Protein AF-A0A521TVJ5-F1 (afdb_monomer)

Mean predicted aligned error: 9.79 Å

Secondary structure (DSSP, 8-state):
------------------------TTHHHHHHHHHHHHHHHT--------HHHHHHHHHHHHHHHHHHHHHHHHHTS-GGGGGTHHHHHHHHHHHHHHHHHHHHT--TTTTT---TTSS-SSTT----HHHHHHHHHHHHHHHHHHHHHHHHHHHHHHHHHGGGT---SSS---S-SS-HHHHHHIIIIIIIIHHHIIIIIIIHHHHHHHTT-TTTTT-SS--HHHHHHHHHHHHHHHHHHHHHHS-SGGGGGGHHHHHHHHHHHHHHSSSHHHHHHHHHHHHHHHHHHT-

pLDDT: mean 83.61, std 17.08, range [42.03, 98.75]

Solvent-accessible surface area (backbone atoms only — not comparable to full-atom values): 15921 Å² total; per-residue (Å²): 136,80,90,85,89,83,84,85,78,90,84,82,87,80,91,78,78,86,76,81,74,81,73,69,93,69,65,72,58,59,61,55,52,51,54,53,53,51,57,60,70,63,60,64,74,75,80,72,74,44,72,68,54,24,51,49,24,42,52,54,43,52,53,52,52,50,52,50,47,53,50,39,38,60,54,55,64,51,79,84,38,64,87,53,40,64,53,54,47,20,50,51,31,40,52,52,25,53,55,52,44,61,70,72,77,59,55,42,59,58,33,17,63,58,52,60,35,70,58,77,91,51,96,86,67,85,69,52,68,69,57,26,46,59,63,18,45,69,56,51,54,52,25,41,51,52,19,51,56,51,43,70,62,46,48,64,58,46,63,70,53,41,68,80,72,49,74,64,81,43,71,67,39,78,74,52,86,84,52,52,66,63,51,52,49,42,38,36,57,38,43,21,38,14,50,33,42,23,46,56,12,40,47,36,41,33,50,26,24,41,70,62,37,71,59,45,51,73,37,54,74,55,59,66,69,61,46,51,53,45,31,54,52,42,15,48,55,54,13,49,48,39,25,56,46,46,80,46,75,67,40,39,56,54,26,59,62,36,36,52,35,40,49,45,25,36,61,69,36,29,37,61,30,25,19,46,34,44,27,51,50,55,57,48,49,32,22,61,30,26,80

Foldseek 3Di:
DDDDDDDDDDDDDDDDDDPPPPDDPPPVVVVVVVVVVVVVVPPPPDPQQDPVQLVVLVVLLCVLLVVLLVVLLVLLPDPVSVVCSLLVSLVSLQVSLVVSCVVPPVPCLLLQNPLQQQPPPDPPDPPDNVVSVVRSVVVLVVLLVVLVVVCVVVVVVCLVCVVVLDDAPDAFDQPCPDPVPVLLCCLLPSHLVSLCSRLLRRNLQSNCSNVSNNCQLVALDDPPVSLCVSLQVSLQSSLVSQCSNPPDPSSSVSSVLSSVQNNSSSNVSHNSSSSSNSSVVVSVVCSSNVD

Structure (mmCIF, N/CA/C/O backbone):
data_AF-A0A521TVJ5-F1
#
_entry.id   AF-A0A521TVJ5-F1
#
loop_
_atom_site.group_PDB
_atom_site.id
_atom_site.type_symbol
_atom_site.label_atom_id
_atom_site.label_alt_id
_atom_site.label_comp_id
_atom_site.label_asym_id
_atom_site.label_entity_id
_atom_site.label_seq_id
_atom_site.pdbx_PDB_ins_code
_atom_site.Cartn_x
_atom_site.Cartn_y
_atom_site.Cartn_z
_atom_site.occupancy
_atom_site.B_iso_or_equiv
_atom_site.auth_seq_id
_atom_site.auth_comp_id
_atom_site.auth_asym_id
_atom_site.auth_atom_id
_atom_site.pdbx_PDB_model_num
ATOM 1 N N . MET A 1 1 ? 55.053 47.730 35.455 1.00 42.03 1 MET A N 1
ATOM 2 C CA . MET A 1 1 ? 54.523 48.738 36.393 1.00 42.03 1 MET A CA 1
ATOM 3 C C . MET A 1 1 ? 53.059 48.373 36.609 1.00 42.03 1 MET A C 1
ATOM 5 O O . MET A 1 1 ? 52.304 48.515 35.658 1.00 42.03 1 MET A O 1
ATOM 9 N N . GLY A 1 2 ? 52.741 47.793 37.778 1.00 46.69 2 GLY A N 1
ATOM 10 C CA . GLY A 1 2 ? 51.429 47.240 38.183 1.00 46.69 2 GLY A CA 1
ATOM 11 C C . GLY A 1 2 ? 51.188 45.828 37.635 1.00 46.69 2 GLY A C 1
ATOM 12 O O . GLY A 1 2 ? 50.881 45.711 36.456 1.00 46.69 2 GLY A O 1
ATOM 13 N N . ASP A 1 3 ? 51.514 44.719 38.308 1.00 49.25 3 ASP A N 1
ATOM 14 C CA . ASP A 1 3 ? 51.008 44.200 39.600 1.00 49.25 3 ASP A CA 1
ATOM 15 C C . ASP A 1 3 ? 49.475 44.161 39.671 1.00 49.25 3 ASP A C 1
ATOM 17 O O . ASP A 1 3 ? 48.839 45.203 39.758 1.00 49.25 3 ASP A O 1
ATOM 21 N N . ASP A 1 4 ? 48.889 42.958 39.602 1.00 54.69 4 ASP A N 1
ATOM 22 C CA . ASP A 1 4 ? 48.216 42.403 40.784 1.00 54.69 4 ASP A CA 1
ATOM 23 C C . ASP A 1 4 ? 47.830 40.922 40.609 1.00 54.69 4 ASP A C 1
ATOM 25 O O . ASP A 1 4 ? 46.985 40.524 39.804 1.00 54.69 4 ASP A O 1
ATOM 29 N N . LEU A 1 5 ? 48.509 40.111 41.419 1.00 58.34 5 LEU A N 1
ATOM 30 C CA . LEU A 1 5 ? 48.119 38.791 41.899 1.00 58.34 5 LEU A CA 1
ATOM 31 C C . LEU A 1 5 ? 46.981 38.946 42.916 1.00 58.34 5 LEU A C 1
ATOM 33 O O . LEU A 1 5 ? 47.071 39.812 43.778 1.00 58.34 5 LEU A O 1
ATOM 37 N N . GLN A 1 6 ? 45.989 38.054 42.884 1.00 54.97 6 GLN A N 1
ATOM 38 C CA . GLN A 1 6 ? 45.217 37.611 44.060 1.00 54.97 6 GLN A CA 1
ATOM 39 C C . GLN A 1 6 ? 44.322 36.440 43.621 1.00 54.97 6 GLN A C 1
ATOM 41 O O . GLN A 1 6 ? 43.493 36.563 42.726 1.00 54.97 6 GLN A O 1
ATOM 46 N N . ASP A 1 7 ? 44.669 35.210 43.975 1.00 54.62 7 ASP A N 1
ATOM 47 C CA . ASP A 1 7 ? 44.450 34.533 45.262 1.00 54.62 7 ASP A CA 1
ATOM 48 C C . ASP A 1 7 ? 43.172 33.689 45.251 1.00 54.62 7 ASP A C 1
ATOM 50 O O . ASP A 1 7 ? 42.037 34.161 45.219 1.00 54.62 7 ASP A O 1
ATOM 54 N N . ALA A 1 8 ? 43.403 32.381 45.292 1.00 49.81 8 ALA A N 1
ATOM 55 C CA . ALA A 1 8 ? 42.401 31.382 45.600 1.00 49.81 8 ALA A CA 1
ATOM 56 C C . ALA A 1 8 ? 42.189 31.303 47.118 1.00 49.81 8 ALA A C 1
ATOM 58 O O . ALA A 1 8 ? 43.137 31.464 47.886 1.00 49.81 8 ALA A O 1
ATOM 59 N N . PRO A 1 9 ? 41.011 30.827 47.545 1.00 64.69 9 PRO A N 1
ATOM 60 C CA . PRO A 1 9 ? 40.985 29.907 48.669 1.00 64.69 9 PRO A CA 1
ATOM 61 C C . PRO A 1 9 ? 40.289 28.594 48.309 1.00 64.69 9 PRO A C 1
ATOM 63 O O . PRO A 1 9 ? 39.138 28.533 47.875 1.00 64.69 9 PRO A O 1
ATOM 66 N N . ARG A 1 10 ? 41.008 27.503 48.583 1.00 60.38 10 ARG A N 1
ATOM 67 C CA . ARG A 1 10 ? 40.430 26.194 48.902 1.00 60.38 10 ARG A CA 1
ATOM 68 C C . ARG A 1 10 ? 39.599 26.341 50.182 1.00 60.38 10 ARG A C 1
ATOM 70 O O . ARG A 1 10 ? 40.068 27.012 51.092 1.00 60.38 10 ARG A O 1
ATOM 77 N N . HIS A 1 11 ? 38.455 25.659 50.294 1.00 48.91 11 HIS A N 1
ATOM 78 C CA . HIS A 1 11 ? 38.191 24.663 51.351 1.00 48.91 11 HIS A CA 1
ATOM 79 C C . HIS A 1 11 ? 36.712 24.232 51.485 1.00 48.91 11 HIS A C 1
ATOM 81 O O . HIS A 1 11 ? 35.779 25.015 51.373 1.00 48.91 11 HIS A O 1
ATOM 87 N N . HIS A 1 12 ? 36.572 22.952 51.854 1.00 42.69 12 HIS A N 1
ATOM 88 C CA . HIS A 1 12 ? 35.516 22.334 52.668 1.00 42.69 12 HIS A CA 1
ATOM 89 C C . HIS A 1 12 ? 34.097 22.116 52.103 1.00 42.69 12 HIS A C 1
ATOM 91 O O . HIS A 1 12 ? 33.159 22.868 52.318 1.00 42.69 12 HIS A O 1
ATOM 97 N N . GLY A 1 13 ? 33.908 20.905 51.571 1.00 47.09 13 GLY A N 1
ATOM 98 C CA . GLY A 1 13 ? 33.225 19.840 52.314 1.00 47.09 13 GLY A CA 1
ATOM 99 C C . GLY A 1 13 ? 31.791 20.096 52.785 1.00 47.09 13 GLY A C 1
ATOM 100 O O . GLY A 1 13 ? 31.564 20.676 53.840 1.00 47.09 13 GLY A O 1
ATOM 101 N N . ARG A 1 14 ? 30.827 19.432 52.135 1.00 47.72 14 ARG A N 1
ATOM 102 C CA . ARG A 1 14 ? 29.620 18.963 52.828 1.00 47.72 14 ARG A CA 1
ATOM 103 C C . ARG A 1 14 ? 29.091 17.667 52.222 1.00 47.72 14 ARG A C 1
ATOM 105 O O . ARG A 1 14 ? 28.429 17.641 51.192 1.00 47.72 14 ARG A O 1
ATOM 112 N N . ARG A 1 15 ? 29.385 16.575 52.932 1.00 51.88 15 ARG A N 1
ATOM 113 C CA . ARG A 1 15 ? 28.702 15.282 52.840 1.00 51.88 15 ARG A CA 1
ATOM 114 C C . ARG A 1 15 ? 27.218 15.492 53.175 1.00 51.88 15 ARG A C 1
ATOM 116 O O . ARG A 1 15 ? 26.850 15.622 54.340 1.00 51.88 15 ARG A O 1
ATOM 123 N N . GLY A 1 16 ? 26.373 15.549 52.150 1.00 45.25 16 GLY A N 1
ATOM 124 C CA . GLY A 1 16 ? 24.917 15.627 52.263 1.00 45.25 16 GLY A CA 1
ATOM 125 C C . GLY A 1 16 ? 24.285 14.238 52.256 1.00 45.25 16 GLY A C 1
ATOM 126 O O . GLY A 1 16 ? 24.072 13.651 51.205 1.00 45.25 16 GLY A O 1
ATOM 127 N N . ARG A 1 17 ? 24.023 13.730 53.46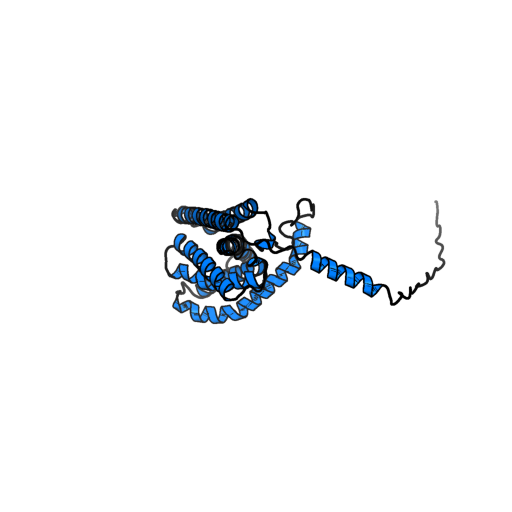1 1.00 47.03 17 ARG A N 1
ATOM 128 C CA . ARG A 1 17 ? 23.255 12.531 53.837 1.00 47.03 17 ARG A CA 1
ATOM 129 C C . ARG A 1 17 ? 22.294 11.973 52.772 1.00 47.03 17 ARG A C 1
ATOM 131 O O . ARG A 1 17 ? 21.245 12.554 52.496 1.00 47.03 17 ARG A O 1
ATOM 138 N N . ALA A 1 18 ? 22.576 10.742 52.349 1.00 46.91 18 ALA A N 1
ATOM 139 C CA . ALA A 1 18 ? 21.592 9.814 51.814 1.00 46.91 18 ALA A CA 1
ATOM 140 C C . ALA A 1 18 ? 20.487 9.572 52.859 1.00 46.91 18 ALA A C 1
ATOM 142 O O . ALA A 1 18 ? 20.672 8.852 53.841 1.00 46.91 18 ALA A O 1
ATOM 143 N N . ARG A 1 19 ? 19.319 10.192 52.667 1.00 50.53 19 ARG A N 1
ATOM 144 C CA . ARG A 1 19 ? 18.091 9.785 53.355 1.00 50.53 19 ARG A CA 1
ATOM 145 C C . ARG A 1 19 ? 17.484 8.622 52.578 1.00 50.53 19 ARG A C 1
ATOM 147 O O . ARG A 1 19 ? 16.672 8.822 51.680 1.00 50.53 19 ARG A O 1
ATOM 154 N N . HIS A 1 20 ? 17.863 7.406 52.962 1.00 45.34 20 HIS A N 1
ATOM 155 C CA . HIS A 1 20 ? 17.059 6.215 52.713 1.00 45.34 20 HIS A CA 1
ATOM 156 C C . HIS A 1 20 ? 15.691 6.408 53.386 1.00 45.34 20 HIS A C 1
ATOM 158 O O . HIS A 1 20 ? 15.507 6.130 54.568 1.00 45.34 20 HIS A O 1
ATOM 164 N N . ARG A 1 21 ? 14.712 6.927 52.636 1.00 50.84 21 ARG A N 1
ATOM 165 C CA . ARG A 1 21 ? 13.298 6.791 52.991 1.00 50.84 21 ARG A CA 1
ATOM 166 C C . ARG A 1 21 ? 12.931 5.326 52.776 1.00 50.84 21 ARG A C 1
ATOM 168 O O . ARG A 1 21 ? 12.689 4.903 51.648 1.00 50.84 21 ARG A O 1
ATOM 175 N N . ALA A 1 22 ? 12.914 4.561 53.864 1.00 54.16 22 ALA A N 1
ATOM 176 C CA . ALA A 1 22 ? 12.229 3.281 53.929 1.00 54.16 22 ALA A CA 1
ATOM 177 C C . ALA A 1 22 ? 10.750 3.522 53.580 1.00 54.16 22 ALA A C 1
ATOM 179 O O . ALA A 1 22 ? 9.983 4.072 54.371 1.00 54.16 22 ALA A O 1
ATOM 180 N N . GLY A 1 23 ? 10.380 3.212 52.337 1.00 50.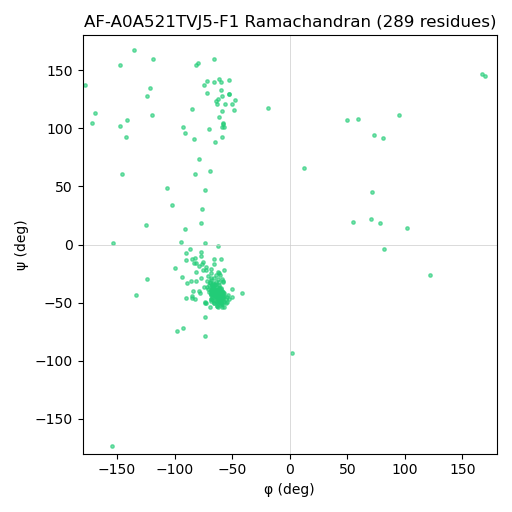78 23 GLY A N 1
ATOM 181 C CA . GLY A 1 23 ? 9.005 3.290 51.868 1.00 50.78 23 GLY A CA 1
ATOM 182 C C . GLY A 1 23 ? 8.153 2.284 52.631 1.00 50.78 23 GLY A C 1
ATOM 183 O O . GLY A 1 23 ? 8.463 1.094 52.645 1.00 50.78 23 GLY A O 1
ATOM 184 N N . ARG A 1 24 ? 7.088 2.772 53.271 1.00 55.66 24 ARG A N 1
ATOM 185 C CA . ARG A 1 24 ? 6.100 1.953 53.975 1.00 55.66 24 ARG A CA 1
ATOM 186 C C . ARG A 1 24 ? 5.559 0.853 53.037 1.00 55.66 24 ARG A C 1
ATOM 188 O O . ARG A 1 24 ? 5.102 1.189 51.942 1.00 55.66 24 ARG A O 1
ATOM 195 N N . PRO A 1 25 ? 5.537 -0.429 53.448 1.00 56.59 25 PRO A N 1
ATOM 196 C CA . PRO A 1 25 ? 5.062 -1.548 52.621 1.00 56.59 25 PRO A CA 1
ATOM 197 C C . PRO A 1 25 ? 3.577 -1.509 52.194 1.00 56.59 25 PRO A C 1
ATOM 199 O O . PRO A 1 25 ? 3.139 -2.403 51.478 1.00 56.59 25 PRO A O 1
ATOM 202 N N . GLY A 1 26 ? 2.788 -0.500 52.592 1.00 55.41 26 GLY A N 1
ATOM 203 C CA . GLY A 1 26 ? 1.330 -0.467 52.390 1.00 55.41 26 GLY A CA 1
ATOM 204 C C . GLY A 1 26 ? 0.802 0.355 51.204 1.00 55.41 26 GLY A C 1
ATOM 205 O O . GLY A 1 26 ? -0.310 0.112 50.747 1.00 55.41 26 GLY A O 1
ATOM 206 N N . GLU A 1 27 ? 1.563 1.306 50.649 1.00 53.44 27 GLU A N 1
ATOM 207 C CA . GLU A 1 27 ? 1.003 2.278 49.680 1.00 53.44 27 GLU A CA 1
ATOM 208 C C . GLU A 1 27 ? 1.073 1.830 48.207 1.00 53.44 27 GLU A C 1
ATOM 210 O O . GLU A 1 27 ? 0.380 2.372 47.345 1.00 53.44 27 GLU A O 1
ATOM 215 N N . ARG A 1 28 ? 1.845 0.780 47.887 1.00 55.28 28 ARG A N 1
ATOM 216 C CA . ARG A 1 28 ? 1.968 0.272 46.503 1.00 55.28 28 ARG A CA 1
ATOM 217 C C . ARG A 1 28 ? 0.749 -0.539 46.028 1.00 55.28 28 ARG A C 1
ATOM 219 O O . ARG A 1 28 ? 0.586 -0.728 44.821 1.00 55.28 28 ARG A O 1
ATOM 226 N N . GLY A 1 29 ? -0.112 -0.994 46.943 1.00 54.56 29 GLY A N 1
ATOM 227 C CA . GLY A 1 29 ? -1.320 -1.767 46.618 1.00 54.56 29 GLY A CA 1
ATOM 228 C C . GLY A 1 29 ? -2.478 -0.906 46.099 1.00 54.56 29 GLY A C 1
ATOM 229 O O . GLY A 1 29 ? -3.115 -1.250 45.100 1.00 54.56 29 GLY A O 1
ATOM 230 N N . ALA A 1 30 ? -2.705 0.259 46.713 1.00 55.62 30 ALA A N 1
ATOM 231 C CA . ALA A 1 30 ? -3.836 1.128 46.384 1.00 55.62 30 ALA A CA 1
ATOM 232 C C . ALA A 1 30 ? -3.713 1.749 44.979 1.00 55.62 30 ALA A C 1
ATOM 234 O O . ALA A 1 30 ? -4.669 1.704 44.200 1.00 55.62 30 ALA A O 1
ATOM 235 N N . ALA A 1 31 ? -2.516 2.212 44.593 1.00 55.75 31 ALA A N 1
ATOM 236 C CA . ALA A 1 31 ? -2.273 2.807 43.274 1.00 55.75 31 ALA A CA 1
ATOM 237 C C . ALA A 1 31 ? -2.455 1.807 42.112 1.00 55.75 31 ALA A C 1
ATOM 239 O O . ALA A 1 31 ? -2.981 2.161 41.054 1.00 55.75 31 ALA A O 1
ATOM 240 N N . ARG A 1 32 ? -2.094 0.528 42.309 1.00 56.06 32 ARG A N 1
ATOM 241 C CA . ARG A 1 32 ? -2.293 -0.529 41.297 1.00 56.06 32 ARG A CA 1
ATOM 242 C C . ARG A 1 32 ? -3.765 -0.927 41.141 1.00 56.06 32 ARG A C 1
ATOM 244 O O . ARG A 1 32 ? -4.188 -1.255 40.031 1.00 56.06 32 ARG A O 1
ATOM 251 N N . SER A 1 33 ? -4.555 -0.852 42.215 1.00 56.38 33 SER A N 1
ATOM 252 C CA . SER A 1 33 ? -5.995 -1.149 42.175 1.00 56.38 33 SER A CA 1
ATOM 253 C C . SER A 1 33 ? -6.802 -0.075 41.424 1.00 56.38 33 SER A C 1
ATOM 255 O O . SER A 1 33 ? -7.679 -0.408 40.623 1.00 56.38 33 SER A O 1
ATOM 257 N N . GLY A 1 34 ? -6.435 1.206 41.581 1.00 55.22 34 GLY A N 1
ATOM 258 C CA . GLY A 1 34 ? -7.058 2.328 40.870 1.00 55.22 34 GLY A CA 1
ATOM 259 C C . GLY A 1 34 ? -6.772 2.327 39.364 1.00 55.22 34 GLY A C 1
ATOM 260 O O . GLY A 1 34 ? -7.672 2.579 38.564 1.00 55.22 34 GLY A O 1
ATOM 261 N N . LEU A 1 35 ? -5.552 1.953 38.959 1.00 57.34 35 LEU A N 1
ATOM 262 C CA . LEU A 1 35 ? -5.164 1.802 37.547 1.00 57.34 35 LEU A CA 1
ATOM 263 C C . LEU A 1 35 ? -5.913 0.658 36.843 1.00 57.34 35 LEU A C 1
ATOM 265 O O . LEU A 1 35 ? -6.296 0.802 35.681 1.00 57.34 35 LEU A O 1
ATOM 269 N N . ARG A 1 36 ? -6.183 -0.454 37.543 1.00 56.78 36 ARG A N 1
ATOM 270 C CA . ARG A 1 36 ? -7.021 -1.546 37.014 1.00 56.78 36 ARG A CA 1
ATOM 271 C C . ARG A 1 36 ? -8.489 -1.135 36.871 1.00 56.78 36 ARG A C 1
ATOM 273 O O . ARG A 1 36 ? -9.080 -1.421 35.834 1.00 56.78 36 ARG A O 1
ATOM 280 N N . ARG A 1 37 ? -9.061 -0.417 37.848 1.00 55.16 37 ARG A N 1
ATOM 281 C CA . ARG A 1 37 ? -10.443 0.094 37.752 1.00 55.16 37 ARG A CA 1
ATOM 282 C C . ARG A 1 37 ? -10.607 1.167 36.669 1.00 55.16 37 ARG A C 1
ATOM 284 O O . ARG A 1 37 ? -11.597 1.131 35.949 1.00 55.16 37 ARG A O 1
ATOM 291 N N . ARG A 1 38 ? -9.622 2.053 36.465 1.00 52.53 38 ARG A N 1
ATOM 292 C CA . ARG A 1 38 ? -9.634 3.019 35.346 1.00 52.53 38 ARG A CA 1
ATOM 293 C C . ARG A 1 38 ? -9.491 2.357 33.972 1.00 52.53 38 ARG A C 1
ATOM 295 O O . ARG A 1 38 ? -10.155 2.789 33.040 1.00 52.53 38 ARG A O 1
ATOM 302 N N . ARG A 1 39 ? -8.694 1.286 33.839 1.00 52.34 39 ARG A N 1
ATOM 303 C CA . ARG A 1 39 ? -8.635 0.491 32.594 1.00 52.34 39 ARG A CA 1
ATOM 304 C C . ARG A 1 39 ? -9.942 -0.246 32.294 1.00 52.34 39 ARG A C 1
ATOM 306 O O . ARG A 1 39 ? -10.287 -0.368 31.128 1.00 52.34 39 ARG A O 1
ATOM 313 N N . ALA A 1 40 ? -10.665 -0.701 33.317 1.00 50.62 40 ALA A N 1
ATOM 314 C CA . ALA A 1 40 ? -11.980 -1.315 33.138 1.00 50.62 40 ALA A CA 1
ATOM 315 C C . ALA A 1 40 ? -13.061 -0.281 32.763 1.00 50.62 40 ALA A C 1
ATOM 317 O O . ALA A 1 40 ? -13.904 -0.566 31.924 1.00 50.62 40 ALA A O 1
ATOM 318 N N . ALA A 1 41 ? -13.003 0.935 33.319 1.00 44.72 41 ALA A N 1
ATOM 319 C CA . ALA A 1 41 ? -13.947 2.013 33.003 1.00 44.72 41 ALA A CA 1
ATOM 320 C C . ALA A 1 41 ? -13.698 2.684 31.633 1.00 44.72 41 ALA A C 1
ATOM 322 O O . ALA A 1 41 ? -14.614 3.263 31.063 1.00 44.72 41 ALA A O 1
ATOM 323 N N . LEU A 1 42 ? -12.482 2.577 31.084 1.00 49.44 42 LEU A N 1
ATOM 324 C CA . LEU A 1 42 ? -12.141 2.981 29.710 1.00 49.44 42 LEU A CA 1
ATOM 325 C C . LEU A 1 42 ? -12.300 1.843 28.690 1.00 49.44 42 LEU A C 1
ATOM 327 O O . LEU A 1 42 ? -11.880 1.985 27.543 1.00 49.44 42 LEU A O 1
ATOM 331 N N . SER A 1 43 ? -12.957 0.742 29.069 1.00 46.66 43 SER A N 1
ATOM 332 C CA . SER A 1 43 ? -13.609 -0.155 28.112 1.00 46.66 43 SER A CA 1
ATOM 333 C C . SER A 1 43 ? -14.818 0.569 27.506 1.00 46.66 43 SER A C 1
ATOM 335 O O . SER A 1 43 ? -15.964 0.178 27.717 1.00 46.66 43 SER A O 1
ATOM 337 N N . VAL A 1 44 ? -14.542 1.668 26.798 1.00 56.66 44 VAL A N 1
ATOM 338 C CA . VAL A 1 44 ? -15.474 2.377 25.927 1.00 56.66 44 VAL A CA 1
ATOM 339 C C . VAL A 1 44 ? -16.115 1.304 25.065 1.00 56.66 44 VAL A C 1
ATOM 341 O O . VAL A 1 44 ? -15.411 0.581 24.355 1.00 56.66 44 VAL A O 1
ATOM 344 N N . ALA A 1 45 ? -17.426 1.126 25.227 1.00 54.56 45 ALA A N 1
ATOM 345 C CA . ALA A 1 45 ? -18.191 0.161 24.460 1.00 54.56 45 ALA A CA 1
ATOM 346 C C . ALA A 1 45 ? -17.819 0.330 22.986 1.00 54.56 45 ALA A C 1
ATOM 348 O O . ALA A 1 45 ? -17.865 1.447 22.465 1.00 54.56 45 ALA A O 1
ATOM 349 N N . ARG A 1 46 ? -17.374 -0.761 22.352 1.00 57.81 46 ARG A N 1
ATOM 350 C CA . ARG A 1 46 ? -17.022 -0.758 20.931 1.00 57.81 46 ARG A CA 1
ATOM 351 C C . ARG A 1 46 ? -18.193 -0.133 20.174 1.00 57.81 46 ARG A C 1
ATOM 353 O O . ARG A 1 46 ? -19.303 -0.654 20.317 1.00 57.81 46 ARG A O 1
ATOM 360 N N . PRO A 1 47 ? -17.997 0.971 19.435 1.00 60.41 47 PRO A N 1
ATOM 361 C CA . PRO A 1 47 ? -19.077 1.536 18.652 1.00 60.41 47 PRO A CA 1
ATOM 362 C C . PRO A 1 47 ? -19.495 0.473 17.639 1.00 60.41 47 PRO A C 1
ATOM 364 O O . PRO A 1 47 ? -18.734 0.104 16.745 1.00 60.41 47 PRO A O 1
ATOM 367 N N . VAL A 1 48 ? -20.687 -0.084 17.840 1.00 71.69 48 VAL A N 1
ATOM 368 C CA . VAL A 1 48 ? -21.283 -1.037 16.909 1.00 71.69 48 VAL A CA 1
ATOM 369 C C . VAL A 1 48 ? -21.404 -0.320 15.568 1.00 71.69 48 VAL A C 1
ATOM 371 O O . VAL A 1 48 ? -21.924 0.794 15.507 1.00 71.69 48 VAL A O 1
ATOM 374 N N . SER A 1 49 ? -20.889 -0.937 14.504 1.00 81.31 49 SER A N 1
ATOM 375 C CA . SER A 1 49 ? -21.026 -0.392 13.152 1.00 81.31 49 SER A CA 1
ATOM 376 C C . SER A 1 49 ? -22.513 -0.262 12.829 1.00 81.31 49 SER A C 1
ATOM 378 O O . SER A 1 49 ? -23.229 -1.261 12.783 1.00 81.31 49 SER A O 1
ATOM 380 N N . THR A 1 50 ? -22.996 0.965 12.643 1.00 89.06 50 THR A N 1
ATOM 381 C CA . THR A 1 50 ? -24.383 1.204 12.238 1.00 89.06 50 THR A CA 1
ATOM 382 C C . THR A 1 50 ? -24.516 1.020 10.724 1.00 89.06 50 THR A C 1
ATOM 384 O O . THR A 1 50 ? -23.536 1.238 9.997 1.00 89.06 50 THR A O 1
ATOM 387 N N . PRO A 1 51 ? -25.708 0.675 10.205 1.00 90.75 51 PRO A N 1
ATOM 388 C CA . PRO A 1 51 ? -25.948 0.607 8.762 1.00 90.75 51 PRO A CA 1
ATOM 389 C C . PRO A 1 51 ? -25.486 1.872 8.019 1.00 90.75 51 PRO A C 1
ATOM 391 O O . PRO A 1 51 ? -24.859 1.782 6.964 1.00 90.75 51 PRO A O 1
ATOM 394 N N . ASP A 1 52 ? -25.682 3.046 8.625 1.00 93.19 52 ASP A N 1
ATOM 395 C CA . ASP A 1 52 ? -25.248 4.329 8.065 1.00 93.19 52 ASP A CA 1
ATOM 396 C C . ASP A 1 52 ? -23.723 4.443 7.951 1.00 93.19 52 ASP A C 1
ATOM 398 O O . ASP A 1 52 ? -23.206 4.931 6.940 1.00 93.19 52 ASP A O 1
ATOM 402 N N . THR A 1 53 ? -22.976 3.966 8.957 1.00 91.50 53 THR A N 1
ATOM 403 C CA . THR A 1 53 ? -21.504 3.950 8.891 1.00 91.50 53 THR A CA 1
ATOM 404 C C . THR A 1 53 ? -20.987 3.004 7.811 1.00 91.50 53 THR A C 1
ATOM 406 O O . THR A 1 53 ? -20.064 3.374 7.088 1.00 91.50 53 THR A O 1
ATOM 409 N N . ILE A 1 54 ? -21.625 1.843 7.626 1.00 94.50 54 ILE A N 1
ATOM 410 C CA . ILE A 1 54 ? -21.264 0.853 6.597 1.00 94.50 54 ILE A CA 1
ATOM 411 C C . ILE A 1 54 ? -21.563 1.390 5.190 1.00 94.50 54 ILE A C 1
ATOM 413 O O . ILE A 1 54 ? -20.772 1.210 4.260 1.00 94.50 54 ILE A O 1
ATOM 417 N N . GLN A 1 55 ? -22.681 2.094 5.013 1.00 95.88 55 GLN A N 1
ATOM 418 C CA . GLN A 1 55 ? -23.037 2.686 3.725 1.00 95.88 55 GLN A CA 1
ATOM 419 C C . GLN A 1 55 ? -22.107 3.854 3.364 1.00 95.88 55 GLN A C 1
ATOM 421 O O . GLN A 1 55 ? -21.656 3.963 2.218 1.00 95.88 55 GLN A O 1
ATOM 426 N N . ARG A 1 56 ? -21.760 4.703 4.342 1.00 94.81 56 ARG A N 1
ATOM 427 C CA . ARG A 1 56 ? -20.784 5.794 4.171 1.00 94.81 56 ARG A CA 1
ATOM 428 C C . ARG A 1 56 ? -19.393 5.244 3.846 1.00 94.81 56 ARG A C 1
ATOM 430 O O . ARG A 1 56 ? -18.821 5.613 2.821 1.00 94.81 56 ARG A O 1
ATOM 437 N N . ALA A 1 57 ? -18.916 4.322 4.687 1.00 94.81 57 ALA A N 1
ATOM 438 C CA . ALA A 1 57 ? -18.144 3.134 4.331 1.00 94.81 57 ALA A CA 1
ATOM 439 C C . ALA A 1 57 ? -17.801 2.941 2.853 1.00 94.81 57 ALA A C 1
ATOM 441 O O . ALA A 1 57 ? -16.837 3.462 2.273 1.00 94.81 57 ALA A O 1
ATOM 442 N N . ARG A 1 58 ? -18.721 2.180 2.270 1.00 96.81 58 ARG A N 1
ATOM 443 C CA . ARG A 1 58 ? -18.773 1.735 0.894 1.00 96.81 58 ARG A CA 1
ATOM 444 C C . ARG A 1 58 ? -18.760 2.889 -0.100 1.00 96.81 58 ARG A C 1
ATOM 446 O O . ARG A 1 58 ? -18.023 2.819 -1.076 1.00 96.81 58 ARG A O 1
ATOM 453 N N . ARG A 1 59 ? -19.534 3.956 0.131 1.00 97.06 59 ARG A N 1
ATOM 454 C CA . ARG A 1 59 ? -19.582 5.107 -0.785 1.00 97.06 59 ARG A CA 1
ATOM 455 C C . ARG A 1 59 ? -18.215 5.775 -0.919 1.00 97.06 59 ARG A C 1
ATOM 457 O O . ARG A 1 59 ? -17.781 6.015 -2.040 1.00 97.06 59 ARG A O 1
ATOM 464 N N . HIS A 1 60 ? -17.541 6.061 0.196 1.00 95.88 60 HIS A N 1
ATOM 465 C CA . HIS A 1 60 ? -16.222 6.702 0.167 1.00 95.88 60 HIS A CA 1
ATOM 466 C C . HIS A 1 60 ? -15.196 5.815 -0.544 1.00 95.88 60 HIS A C 1
ATOM 468 O O . HIS A 1 60 ? -14.491 6.300 -1.425 1.00 95.88 60 HIS A O 1
ATOM 474 N N . LEU A 1 61 ? -15.189 4.511 -0.236 1.00 97.00 61 LEU A N 1
ATOM 475 C CA . LEU A 1 61 ? -14.326 3.537 -0.902 1.00 97.00 61 LEU A CA 1
ATOM 476 C C . LEU A 1 61 ? -14.552 3.511 -2.420 1.00 97.00 61 LEU A C 1
ATOM 478 O O . LEU A 1 61 ? -13.600 3.670 -3.179 1.00 97.00 61 LEU A O 1
ATOM 482 N N . LEU A 1 62 ? -15.801 3.329 -2.862 1.00 98.00 62 LEU A N 1
ATOM 483 C CA . LEU A 1 62 ? -16.137 3.215 -4.284 1.00 98.00 62 LEU A CA 1
ATOM 484 C C . LEU A 1 62 ? -15.805 4.494 -5.054 1.00 98.00 62 LEU A C 1
ATOM 486 O O . LEU A 1 62 ? -15.251 4.416 -6.147 1.00 98.00 62 LEU A O 1
ATOM 490 N N . VAL A 1 63 ? -16.110 5.665 -4.485 1.00 97.50 63 VAL A N 1
ATOM 491 C CA . VAL A 1 63 ? -15.809 6.956 -5.118 1.00 97.50 63 VAL A CA 1
ATOM 492 C C . VAL A 1 63 ? -14.302 7.168 -5.220 1.00 97.50 63 VAL A C 1
ATOM 494 O O . VAL A 1 63 ? -13.811 7.467 -6.303 1.00 97.50 63 VAL A O 1
ATOM 497 N N . ALA A 1 64 ? -13.555 6.991 -4.126 1.00 97.31 64 ALA A N 1
ATOM 498 C CA . ALA A 1 64 ? -12.110 7.192 -4.131 1.00 97.31 64 ALA A CA 1
ATOM 499 C C . ALA A 1 64 ? -11.407 6.211 -5.079 1.00 97.31 64 ALA A C 1
ATOM 501 O O . ALA A 1 64 ? -10.624 6.635 -5.924 1.00 97.31 64 ALA A O 1
ATOM 502 N N . TYR A 1 65 ? -11.732 4.918 -4.993 1.00 98.44 65 TYR A N 1
ATOM 503 C CA . TYR A 1 65 ? -11.148 3.896 -5.859 1.00 98.44 65 TYR A CA 1
ATOM 504 C C . TYR A 1 65 ? -11.526 4.107 -7.330 1.00 98.44 65 TYR A C 1
ATOM 506 O O . TYR A 1 65 ? -10.656 4.049 -8.198 1.00 98.44 65 TYR A O 1
ATOM 514 N N . GLY A 1 66 ? -12.794 4.408 -7.624 1.00 98.38 66 GLY A N 1
ATOM 515 C CA . GLY A 1 66 ? -13.256 4.685 -8.985 1.00 98.38 66 GLY A CA 1
ATOM 516 C C . GLY A 1 66 ? -12.553 5.894 -9.603 1.00 98.38 66 GLY A C 1
ATOM 517 O O . GLY A 1 66 ? -12.010 5.789 -10.700 1.00 98.38 66 GLY A O 1
ATOM 518 N N . LEU A 1 67 ? -12.488 7.018 -8.879 1.00 97.94 67 LEU A N 1
ATOM 519 C CA . LEU A 1 67 ? -11.801 8.230 -9.341 1.00 97.94 67 LEU A CA 1
ATOM 520 C C . LEU A 1 67 ? -10.308 7.993 -9.574 1.00 97.94 67 LEU A C 1
ATOM 522 O O . LEU A 1 67 ? -9.779 8.405 -10.604 1.00 97.94 67 LEU A O 1
ATOM 526 N N . VAL A 1 68 ? -9.637 7.305 -8.647 1.00 97.88 68 VAL A N 1
ATOM 527 C CA . VAL A 1 68 ? -8.222 6.950 -8.793 1.00 97.88 68 VAL A CA 1
ATOM 528 C C . VAL A 1 68 ? -8.001 6.111 -10.048 1.00 97.88 68 VAL A C 1
ATOM 530 O O . VAL A 1 68 ? -7.115 6.434 -10.829 1.00 97.88 68 VAL A O 1
ATOM 533 N N . ASN A 1 69 ? -8.824 5.092 -10.304 1.00 97.94 69 ASN A N 1
ATOM 534 C CA . ASN A 1 69 ? -8.655 4.248 -11.489 1.00 97.94 69 ASN A CA 1
ATOM 535 C C . ASN A 1 69 ? -8.975 4.977 -12.800 1.00 97.94 69 ASN A C 1
ATOM 537 O O . ASN A 1 69 ? -8.308 4.721 -13.798 1.00 97.94 69 ASN A O 1
ATOM 541 N N . VAL A 1 70 ? -9.928 5.915 -12.809 1.00 97.44 70 VAL A N 1
ATOM 542 C CA . VAL A 1 70 ? -10.165 6.793 -13.969 1.00 97.44 70 VAL A CA 1
ATOM 543 C C . VAL A 1 70 ? -8.931 7.651 -14.258 1.00 97.44 70 VAL A C 1
ATOM 545 O O . VAL A 1 70 ? -8.511 7.751 -15.409 1.00 97.44 70 VAL A O 1
ATOM 548 N N . LEU A 1 71 ? -8.321 8.237 -13.224 1.00 96.44 71 LEU A N 1
ATOM 549 C CA . LEU A 1 71 ? -7.117 9.056 -13.369 1.00 96.44 71 LEU A CA 1
ATOM 550 C C . LEU A 1 71 ? -5.908 8.223 -13.797 1.00 96.44 71 LEU A C 1
ATOM 552 O O . LEU A 1 71 ? -5.221 8.609 -14.735 1.00 96.44 71 LEU A O 1
ATOM 556 N N . VAL A 1 72 ? -5.679 7.067 -13.170 1.00 95.25 72 VAL A N 1
ATOM 557 C CA . VAL A 1 72 ? -4.621 6.121 -13.558 1.00 95.25 72 VAL A CA 1
ATOM 558 C C . VAL A 1 72 ? -4.796 5.707 -15.016 1.00 95.25 72 VAL A C 1
ATOM 560 O O . VAL A 1 72 ? -3.862 5.837 -15.800 1.00 95.25 72 VAL A O 1
ATOM 563 N N . PHE A 1 73 ? -6.006 5.300 -15.416 1.00 94.88 73 PHE A N 1
ATOM 564 C CA . PHE A 1 73 ? -6.304 4.962 -16.805 1.00 94.88 73 PHE A CA 1
ATOM 565 C C . PHE A 1 73 ? -5.959 6.118 -17.743 1.00 94.88 73 PHE A C 1
ATOM 567 O O . PHE A 1 73 ? -5.273 5.896 -18.735 1.00 94.88 73 PHE A O 1
ATOM 574 N N . ALA A 1 74 ? -6.426 7.334 -17.441 1.00 94.06 74 ALA A N 1
ATOM 575 C CA . ALA A 1 74 ? -6.220 8.505 -18.285 1.00 94.06 74 ALA A CA 1
ATOM 576 C C . ALA A 1 74 ? -4.736 8.885 -18.399 1.00 94.06 74 ALA A C 1
ATOM 578 O O . ALA A 1 74 ? -4.269 9.177 -19.498 1.00 94.06 74 ALA A O 1
ATOM 579 N N . LEU A 1 75 ? -3.988 8.836 -17.293 1.00 93.06 75 LEU A N 1
ATOM 580 C CA . LEU A 1 75 ? -2.557 9.148 -17.254 1.00 93.06 75 LEU A CA 1
ATOM 581 C C . LEU A 1 75 ? -1.713 8.100 -17.992 1.00 93.06 75 LEU A C 1
ATOM 583 O O . LEU A 1 75 ? -0.704 8.456 -18.595 1.00 93.06 75 LEU A O 1
ATOM 587 N N . SER A 1 76 ? -2.144 6.837 -18.018 1.00 91.56 76 SER A N 1
ATOM 588 C CA . SER A 1 76 ? -1.419 5.753 -18.690 1.00 91.56 76 SER A CA 1
ATOM 589 C C . SER A 1 76 ? -1.550 5.728 -20.221 1.00 91.56 76 SER A C 1
ATOM 591 O O . SER A 1 76 ? -0.851 4.949 -20.869 1.00 91.56 76 SER A O 1
ATOM 593 N N . ARG A 1 77 ? -2.432 6.530 -20.845 1.00 90.38 77 ARG A N 1
ATOM 594 C CA . ARG A 1 77 ? -2.641 6.494 -22.315 1.00 90.38 77 ARG A CA 1
ATOM 595 C C . ARG A 1 77 ? -1.663 7.340 -23.136 1.00 90.38 77 ARG A C 1
ATOM 597 O O . ARG A 1 77 ? -1.182 6.834 -24.152 1.00 90.38 77 ARG A O 1
ATOM 604 N N . PRO A 1 78 ? -1.366 8.604 -22.790 1.00 83.94 78 PRO A N 1
ATOM 605 C CA . PRO A 1 78 ? -0.538 9.443 -23.643 1.00 83.94 78 PRO A CA 1
ATOM 606 C C . PRO A 1 78 ? 0.924 8.991 -23.617 1.00 83.94 78 PRO A C 1
ATOM 608 O O . PRO A 1 78 ? 1.537 8.870 -22.557 1.00 83.94 78 PRO A O 1
ATOM 611 N N . ALA A 1 79 ? 1.531 8.820 -24.795 1.00 73.75 79 ALA A N 1
ATOM 612 C CA . ALA A 1 79 ? 2.927 8.397 -24.906 1.00 73.75 79 ALA A CA 1
ATOM 613 C C . ALA A 1 79 ? 3.913 9.348 -24.199 1.00 73.75 79 ALA A C 1
ATOM 615 O O . ALA A 1 79 ? 4.928 8.884 -23.685 1.00 73.75 79 ALA A O 1
ATOM 616 N N . ALA A 1 80 ? 3.591 10.645 -24.150 1.00 58.41 80 ALA A N 1
ATOM 617 C CA . ALA A 1 80 ? 4.405 11.693 -23.535 1.00 58.41 80 ALA A CA 1
ATOM 618 C C . ALA A 1 80 ? 4.495 11.594 -22.001 1.00 58.41 80 ALA A C 1
ATOM 620 O O . ALA A 1 80 ? 5.471 12.057 -21.421 1.00 58.41 80 ALA A O 1
ATOM 621 N N . VAL A 1 81 ? 3.519 10.960 -21.342 1.00 67.12 81 VAL A N 1
ATOM 622 C CA . VAL A 1 81 ? 3.472 10.853 -19.872 1.00 67.12 81 VAL A CA 1
ATOM 623 C C . VAL A 1 81 ? 4.360 9.710 -19.358 1.00 67.12 81 VAL A C 1
ATOM 625 O O . VAL A 1 81 ? 4.682 9.649 -18.177 1.00 67.12 81 VAL A O 1
ATOM 628 N N . ARG A 1 82 ? 4.852 8.830 -20.243 1.00 74.38 82 ARG A N 1
ATOM 629 C CA . ARG A 1 82 ? 5.590 7.614 -19.860 1.00 74.38 82 ARG A CA 1
ATOM 630 C C . ARG A 1 82 ? 6.891 7.853 -19.085 1.00 74.38 82 ARG A C 1
ATOM 632 O O . ARG A 1 82 ? 7.283 6.958 -18.345 1.00 74.38 82 ARG A O 1
ATOM 639 N N . ARG A 1 83 ? 7.544 9.016 -19.220 1.00 75.44 83 ARG A N 1
ATOM 640 C CA . ARG A 1 83 ? 8.793 9.308 -18.485 1.00 75.44 83 ARG A CA 1
ATOM 641 C C . ARG A 1 83 ? 8.579 9.501 -16.980 1.00 75.44 83 ARG A C 1
ATOM 643 O O . ARG A 1 83 ? 9.406 9.022 -16.220 1.00 75.44 83 ARG A O 1
ATOM 650 N N . ASP A 1 84 ? 7.446 10.077 -16.569 1.00 81.44 84 ASP A N 1
ATOM 651 C CA . ASP A 1 84 ? 7.154 10.404 -15.159 1.00 81.44 84 ASP A CA 1
ATOM 652 C C . ASP A 1 84 ? 5.838 9.788 -14.647 1.00 81.44 84 ASP A C 1
ATOM 654 O O . ASP A 1 84 ? 5.302 10.187 -13.609 1.00 81.44 84 ASP A O 1
ATOM 658 N N . LEU A 1 85 ? 5.300 8.795 -15.365 1.00 87.62 85 LEU A N 1
ATOM 659 C CA . LEU A 1 85 ? 3.994 8.193 -15.081 1.00 87.62 85 LEU A CA 1
ATOM 660 C C . LEU A 1 85 ? 3.876 7.693 -13.633 1.00 87.62 85 LEU A C 1
ATOM 662 O O . LEU A 1 85 ? 2.881 7.977 -12.972 1.00 87.62 85 LEU A O 1
ATOM 666 N N . HIS A 1 86 ? 4.900 7.002 -13.125 1.00 88.06 86 HIS A N 1
ATOM 667 C CA . HIS A 1 86 ? 4.911 6.472 -11.757 1.00 88.06 86 HIS A CA 1
ATOM 668 C C . HIS A 1 86 ? 4.832 7.588 -10.708 1.00 88.06 86 HIS A C 1
ATOM 670 O O . HIS A 1 86 ? 4.085 7.468 -9.742 1.00 88.06 86 HIS A O 1
ATOM 676 N N . GLY A 1 87 ? 5.537 8.704 -10.924 1.00 89.81 87 GLY A N 1
ATOM 677 C CA . GLY A 1 87 ? 5.481 9.858 -10.027 1.00 89.81 87 GLY A CA 1
ATOM 678 C C . GLY A 1 87 ? 4.091 10.495 -10.003 1.00 89.81 87 GLY A C 1
ATOM 679 O O . GLY A 1 87 ? 3.552 10.769 -8.932 1.00 89.81 87 GLY A O 1
ATOM 680 N N . LEU A 1 88 ? 3.467 10.672 -11.172 1.00 91.88 88 LEU A N 1
ATOM 681 C CA . LEU A 1 88 ? 2.116 11.233 -11.275 1.00 91.88 88 LEU A CA 1
ATOM 682 C C . LEU A 1 88 ? 1.054 10.316 -10.656 1.00 91.88 88 LEU A C 1
ATOM 684 O O . LEU A 1 88 ? 0.189 10.793 -9.919 1.00 91.88 88 LEU A O 1
ATOM 688 N N . ILE A 1 89 ? 1.132 9.007 -10.911 1.00 92.94 89 ILE A N 1
ATOM 689 C CA . ILE A 1 89 ? 0.255 8.010 -10.284 1.00 92.94 89 ILE A CA 1
ATOM 690 C C . ILE A 1 89 ? 0.450 8.014 -8.760 1.00 92.94 89 ILE A C 1
ATOM 692 O O . ILE A 1 89 ? -0.536 8.049 -8.022 1.00 92.94 89 ILE A O 1
ATOM 696 N N . GLY A 1 90 ? 1.695 8.078 -8.283 1.00 93.62 90 GLY A N 1
ATOM 697 C CA . GLY A 1 90 ? 2.000 8.185 -6.858 1.00 93.62 90 GLY A CA 1
ATOM 698 C C . GLY A 1 90 ? 1.381 9.429 -6.212 1.00 93.62 90 GLY A C 1
ATOM 699 O O . GLY A 1 90 ? 0.784 9.342 -5.139 1.00 93.62 90 GLY A O 1
ATOM 700 N N . VAL A 1 91 ? 1.412 10.584 -6.889 1.00 94.38 91 VAL A N 1
ATOM 701 C CA . VAL A 1 91 ? 0.720 11.803 -6.426 1.00 94.38 91 VAL A CA 1
ATOM 702 C C . VAL A 1 91 ? -0.795 11.594 -6.348 1.00 94.38 91 VAL A C 1
ATOM 704 O O . VAL A 1 91 ? -1.415 12.009 -5.366 1.00 94.38 91 VAL A O 1
ATOM 707 N N . VAL A 1 92 ? -1.404 10.928 -7.336 1.00 96.44 92 VAL A N 1
ATOM 708 C CA . VAL A 1 92 ? -2.841 10.600 -7.315 1.00 96.44 92 VAL A CA 1
ATOM 709 C C . VAL A 1 92 ? -3.182 9.728 -6.104 1.00 96.44 92 VAL A C 1
ATOM 711 O O . VAL A 1 92 ? -4.122 10.056 -5.375 1.00 96.44 92 VAL A O 1
ATOM 714 N N . PHE A 1 93 ? -2.410 8.670 -5.843 1.00 96.88 93 PHE A N 1
ATOM 715 C CA . PHE A 1 93 ? -2.601 7.803 -4.676 1.00 96.88 93 PHE A CA 1
ATOM 716 C C . PHE A 1 93 ? -2.433 8.560 -3.358 1.00 96.88 93 PHE A C 1
ATOM 718 O O . PHE A 1 93 ? -3.302 8.473 -2.487 1.00 96.88 93 PHE A O 1
ATOM 725 N N . LEU A 1 94 ? -1.372 9.360 -3.232 1.00 95.00 94 LEU A N 1
ATOM 726 C CA . LEU A 1 94 ? -1.096 10.164 -2.045 1.00 95.00 94 LEU A CA 1
ATOM 727 C C . LEU A 1 94 ? -2.244 11.134 -1.742 1.00 95.00 94 LEU A C 1
ATOM 729 O O . LEU A 1 94 ? -2.776 11.150 -0.632 1.00 95.00 94 LEU A O 1
ATOM 733 N N . VAL A 1 95 ? -2.672 11.917 -2.735 1.00 95.69 95 VAL A N 1
ATOM 734 C CA . VAL A 1 95 ? -3.754 12.899 -2.572 1.00 95.69 95 VAL A CA 1
ATOM 735 C C . VAL A 1 95 ? -5.082 12.213 -2.258 1.00 95.69 95 VAL A C 1
ATOM 737 O O . VAL A 1 95 ? -5.825 12.695 -1.399 1.00 95.69 95 VAL A O 1
ATOM 740 N N . ALA A 1 96 ? -5.397 11.101 -2.930 1.00 96.75 96 ALA A N 1
ATOM 741 C CA . ALA A 1 96 ? -6.621 10.348 -2.678 1.00 96.75 96 ALA A CA 1
ATOM 742 C C . ALA A 1 96 ? -6.645 9.762 -1.260 1.00 96.75 96 ALA A C 1
ATOM 744 O O . ALA A 1 96 ? -7.662 9.882 -0.577 1.00 96.75 96 ALA A O 1
ATOM 745 N N . ALA A 1 97 ? -5.525 9.198 -0.797 1.00 94.88 97 ALA A N 1
ATOM 746 C CA . ALA A 1 97 ? -5.394 8.662 0.552 1.00 94.88 97 ALA A CA 1
ATOM 747 C C . ALA A 1 97 ? -5.559 9.764 1.606 1.00 94.88 97 ALA A C 1
ATOM 749 O O . ALA A 1 97 ? -6.422 9.654 2.473 1.00 94.88 97 ALA A O 1
ATOM 750 N N . LEU A 1 98 ? -4.799 10.860 1.497 1.00 92.94 98 LEU A N 1
ATOM 751 C CA . LEU A 1 98 ? -4.834 11.952 2.473 1.00 92.94 98 LEU A CA 1
ATOM 752 C C . LEU A 1 98 ? -6.210 12.625 2.537 1.00 92.94 98 LEU A C 1
ATOM 754 O O . LEU A 1 98 ? -6.743 12.823 3.625 1.00 92.94 98 LEU A O 1
ATOM 758 N N . ARG A 1 99 ? -6.836 12.911 1.385 1.00 93.88 99 ARG A N 1
ATOM 759 C CA . ARG A 1 99 ? -8.202 13.465 1.353 1.00 93.88 99 ARG A CA 1
ATOM 760 C C . ARG A 1 99 ? -9.262 12.478 1.821 1.00 93.88 99 ARG A C 1
ATOM 762 O O . ARG A 1 99 ? -10.328 12.900 2.262 1.00 93.88 99 ARG A O 1
ATOM 769 N N . GLY A 1 100 ? -9.027 11.183 1.641 1.00 93.25 100 GLY A N 1
ATOM 770 C CA . GLY A 1 100 ? -9.911 10.135 2.131 1.00 93.25 100 GLY A CA 1
ATOM 771 C C . GLY A 1 100 ? -9.896 10.072 3.655 1.00 93.25 100 GLY A C 1
ATOM 772 O O . GLY A 1 100 ? -10.955 10.098 4.273 1.00 93.25 100 GLY A O 1
ATOM 773 N N . VAL A 1 101 ? -8.699 10.064 4.243 1.00 91.25 101 VAL A N 1
ATOM 774 C CA . VAL A 1 101 ? -8.480 10.075 5.698 1.00 91.25 101 VAL A CA 1
ATOM 775 C C . VAL A 1 101 ? -9.065 11.339 6.327 1.00 91.25 101 VAL A C 1
ATOM 777 O O . VAL A 1 101 ? -9.797 11.246 7.312 1.00 91.25 101 VAL A O 1
ATOM 780 N N . SER A 1 102 ? -8.832 12.504 5.712 1.00 88.94 102 SER A N 1
ATOM 781 C CA . SER A 1 102 ? -9.284 13.782 6.271 1.00 88.94 102 SER A CA 1
ATOM 782 C C . SER A 1 102 ? -10.787 14.026 6.192 1.00 88.94 102 SER A C 1
ATOM 784 O O . SER A 1 102 ? -11.320 14.884 6.886 1.00 88.94 102 SER A O 1
ATOM 786 N N . ARG A 1 103 ? -11.500 13.308 5.318 1.00 88.62 103 ARG A N 1
ATOM 787 C CA . ARG A 1 103 ? -12.964 13.400 5.225 1.00 88.62 103 ARG A CA 1
ATOM 788 C C . ARG A 1 103 ? -13.699 12.531 6.236 1.00 88.62 103 ARG A C 1
ATOM 790 O O . ARG A 1 103 ? -14.903 12.720 6.398 1.00 88.62 103 ARG A O 1
ATOM 797 N N . ASP A 1 104 ? -13.014 11.578 6.854 1.00 81.81 104 ASP A N 1
ATOM 798 C CA . ASP A 1 104 ? -13.643 10.626 7.760 1.00 81.81 104 ASP A CA 1
ATOM 799 C C . ASP A 1 104 ? -13.589 11.118 9.209 1.00 81.81 104 ASP A C 1
ATOM 801 O O . ASP A 1 104 ? -14.619 11.502 9.762 1.00 81.81 104 ASP A O 1
ATOM 805 N N . ASP A 1 105 ? -12.410 11.095 9.822 1.00 78.69 105 ASP A N 1
ATOM 806 C CA . ASP A 1 105 ? -12.210 11.409 11.242 1.00 78.69 105 ASP A CA 1
ATOM 807 C C . ASP A 1 105 ? -10.801 11.945 11.560 1.00 78.69 105 ASP A C 1
ATOM 809 O O . ASP A 1 105 ? -10.505 12.204 12.726 1.00 78.69 105 ASP A O 1
ATOM 813 N N . ASP A 1 106 ? -9.932 12.101 10.549 1.00 79.31 106 ASP A N 1
ATOM 814 C CA . ASP A 1 106 ? -8.501 12.397 10.721 1.00 79.31 106 ASP A CA 1
ATOM 815 C C . ASP A 1 106 ? -7.761 11.381 11.633 1.00 79.31 106 ASP A C 1
ATOM 817 O O . ASP A 1 106 ? -6.654 11.647 12.119 1.00 79.31 106 ASP A O 1
ATOM 821 N N . ASP A 1 107 ? -8.312 10.173 11.841 1.00 85.00 107 ASP A N 1
ATOM 822 C CA . ASP A 1 107 ? -7.703 9.123 12.669 1.00 85.00 107 ASP A CA 1
ATOM 823 C C . ASP A 1 107 ? -6.580 8.402 11.906 1.00 85.00 107 ASP A C 1
ATOM 825 O O . ASP A 1 107 ? -6.687 7.255 11.464 1.00 85.00 107 ASP A O 1
ATOM 829 N N . THR A 1 108 ? -5.446 9.083 11.756 1.00 86.75 108 THR A N 1
ATOM 830 C CA . THR A 1 108 ? -4.247 8.535 11.099 1.00 86.75 108 THR A CA 1
ATOM 831 C C . THR A 1 108 ? -3.729 7.239 11.740 1.00 86.75 108 THR A C 1
ATOM 833 O O . THR A 1 108 ? -3.044 6.464 11.066 1.00 86.75 108 THR A O 1
ATOM 836 N N . GLU A 1 109 ? -4.049 6.957 13.012 1.00 86.50 109 GLU A N 1
ATOM 837 C CA . GLU A 1 109 ? -3.675 5.701 13.678 1.00 86.50 109 GLU A CA 1
ATOM 838 C C . GLU A 1 109 ? -4.426 4.522 13.087 1.00 86.50 109 GLU A C 1
ATOM 840 O O . GLU A 1 109 ? -3.826 3.504 12.742 1.00 86.50 109 GLU A O 1
ATOM 845 N N . ARG A 1 110 ? -5.738 4.680 12.924 1.00 89.06 110 ARG A N 1
ATOM 846 C CA . ARG A 1 110 ? -6.618 3.656 12.365 1.00 89.06 110 ARG A CA 1
ATOM 847 C C . ARG A 1 110 ? -6.217 3.259 10.950 1.00 89.06 110 ARG A C 1
ATOM 849 O O . ARG A 1 110 ? -6.215 2.070 10.621 1.00 89.06 110 ARG A O 1
ATOM 856 N N . TYR A 1 111 ? -5.796 4.232 10.148 1.00 91.94 111 TYR A N 1
ATOM 857 C CA . TYR A 1 111 ? -5.251 3.989 8.814 1.00 91.94 111 TYR A CA 1
ATOM 858 C C . TYR A 1 111 ? -3.801 3.476 8.842 1.00 91.94 111 TYR A C 1
ATOM 860 O O . TYR A 1 111 ? -3.279 3.046 7.821 1.00 91.94 111 TYR A O 1
ATOM 868 N N . GLY A 1 112 ? -3.138 3.415 9.999 1.00 88.56 112 GLY A N 1
ATOM 869 C CA . GLY A 1 112 ? -1.757 2.931 10.115 1.00 88.56 112 GLY A CA 1
ATOM 870 C C . GLY A 1 112 ? -0.730 3.888 9.507 1.00 88.56 112 GLY A C 1
ATOM 871 O O . GLY A 1 112 ? 0.367 3.458 9.153 1.00 88.56 112 GLY A O 1
ATOM 872 N N . ILE A 1 113 ? -1.111 5.164 9.381 1.00 86.69 113 ILE A N 1
ATOM 873 C CA . ILE A 1 113 ? -0.346 6.272 8.788 1.00 86.69 113 ILE A CA 1
ATOM 874 C C . ILE A 1 113 ? 0.499 6.982 9.851 1.00 86.69 113 ILE A C 1
ATOM 876 O O . ILE A 1 113 ? 1.332 7.823 9.528 1.00 86.69 113 ILE A O 1
ATOM 880 N N . ARG A 1 114 ? 0.338 6.637 11.135 1.00 76.12 114 ARG A N 1
ATOM 881 C CA . ARG A 1 114 ? 1.227 7.125 12.194 1.00 76.12 114 ARG A CA 1
ATOM 882 C C . ARG A 1 114 ? 2.637 6.588 11.970 1.00 76.12 114 ARG A C 1
ATOM 884 O O . ARG A 1 114 ? 3.023 5.554 12.504 1.00 76.12 114 ARG A O 1
ATOM 891 N N . LEU A 1 115 ? 3.415 7.334 11.198 1.00 61.94 115 LEU A N 1
ATOM 892 C CA . LEU A 1 115 ? 4.847 7.163 10.999 1.00 61.94 115 LEU A CA 1
ATOM 893 C C . LEU A 1 115 ? 5.610 7.632 12.250 1.00 61.94 115 LEU A C 1
ATOM 895 O O . LEU A 1 115 ? 6.505 8.452 12.107 1.00 61.94 115 LEU A O 1
ATOM 899 N N . GLU A 1 116 ? 5.171 7.217 13.452 1.00 53.09 116 GLU A N 1
ATOM 900 C CA . GLU A 1 116 ? 5.695 7.565 14.792 1.00 53.09 116 GLU A CA 1
ATOM 901 C C . GLU A 1 116 ? 6.698 8.742 14.799 1.00 53.09 116 GLU A C 1
ATOM 903 O O . GLU A 1 116 ? 7.875 8.544 15.072 1.00 53.09 116 GLU A O 1
ATOM 908 N N . GLY A 1 117 ? 6.243 9.959 14.458 1.00 46.12 117 GLY A N 1
ATOM 909 C CA . GLY A 1 117 ? 7.094 11.158 14.386 1.00 46.12 117 GLY A CA 1
ATOM 910 C C . GLY A 1 117 ? 7.145 11.886 13.034 1.00 46.12 117 GLY A C 1
ATOM 911 O O . GLY A 1 117 ? 7.330 13.091 13.035 1.00 46.12 117 GLY A O 1
ATOM 912 N N . LEU A 1 118 ? 6.910 11.253 11.880 1.00 47.50 118 LEU A N 1
ATOM 913 C CA . LEU A 1 118 ? 7.069 11.937 10.576 1.00 47.50 118 LEU A CA 1
ATOM 914 C C . LEU A 1 118 ? 5.910 12.882 10.211 1.00 47.50 118 LEU A C 1
ATOM 916 O O . LEU A 1 118 ? 6.098 13.864 9.498 1.00 47.50 118 LEU A O 1
ATOM 920 N N . ILE A 1 119 ? 4.709 12.583 10.709 1.00 53.66 119 ILE A N 1
ATOM 921 C CA . ILE A 1 119 ? 3.524 13.437 10.597 1.00 53.66 119 ILE A CA 1
ATOM 922 C C . ILE A 1 119 ? 3.116 13.752 12.038 1.00 53.66 119 ILE A C 1
ATOM 924 O O . ILE A 1 119 ? 2.750 12.814 12.756 1.00 53.66 119 ILE A O 1
ATOM 928 N N . PRO A 1 120 ? 3.247 15.006 12.511 1.00 51.22 120 PRO A N 1
ATOM 929 C CA . PRO A 1 120 ? 2.976 15.360 13.899 1.00 51.22 120 PRO A CA 1
ATOM 930 C C . PRO A 1 120 ? 1.535 14.993 14.258 1.00 51.22 120 PRO A C 1
ATOM 932 O O . PRO A 1 120 ? 0.568 15.632 13.854 1.00 51.22 120 PRO A O 1
ATOM 935 N N . GLY A 1 121 ? 1.401 13.903 15.012 1.00 49.22 121 GLY A N 1
ATOM 936 C CA . GLY A 1 121 ? 0.134 13.368 15.488 1.00 49.22 121 GLY A CA 1
ATOM 937 C C . GLY A 1 121 ? -0.340 14.102 16.734 1.00 49.22 121 GLY A C 1
ATOM 938 O O . GLY A 1 121 ? -0.434 13.486 17.787 1.00 49.22 121 GLY A O 1
ATOM 939 N N . HIS A 1 122 ? -0.563 15.411 16.621 1.00 47.81 122 HIS A N 1
ATOM 940 C CA . HIS A 1 122 ? -1.533 16.202 17.382 1.00 47.81 122 HIS A CA 1
ATOM 941 C C . HIS A 1 122 ? -1.481 17.653 16.890 1.00 47.81 122 HIS A C 1
ATOM 943 O O . HIS A 1 122 ? -0.399 18.206 16.685 1.00 47.81 122 HIS A O 1
ATOM 949 N N . GLN A 1 123 ? -2.649 18.280 16.715 1.00 46.06 123 GLN A N 1
ATOM 950 C CA . GLN A 1 123 ? -2.726 19.723 16.489 1.00 46.06 123 GLN A CA 1
ATOM 951 C C . GLN A 1 123 ? -2.021 20.443 17.650 1.00 46.06 123 GLN A C 1
ATOM 953 O O . GLN A 1 123 ? -2.406 20.272 18.805 1.00 46.06 123 GLN A O 1
ATOM 958 N N . GLY A 1 124 ? -0.985 21.228 17.343 1.00 52.91 124 GLY A N 1
ATOM 959 C CA . GLY A 1 124 ? -0.322 22.102 18.314 1.00 52.91 124 GLY A CA 1
ATOM 960 C C . GLY A 1 124 ? 1.013 21.621 18.888 1.00 52.91 124 GLY A C 1
ATOM 961 O O . GLY A 1 124 ? 1.461 22.211 19.865 1.00 52.91 124 GLY A O 1
ATOM 962 N N . ASP A 1 125 ? 1.668 20.606 18.315 1.00 61.12 125 ASP A N 1
ATOM 963 C CA . ASP A 1 125 ? 3.046 20.251 18.689 1.00 61.12 125 ASP A CA 1
ATOM 964 C C . ASP A 1 125 ? 4.066 20.960 17.768 1.00 61.12 125 ASP A C 1
ATOM 966 O O . ASP A 1 125 ? 4.273 20.518 16.637 1.00 61.12 125 ASP A O 1
ATOM 970 N N . PRO A 1 126 ? 4.715 22.061 18.202 1.00 56.66 126 PRO A N 1
ATOM 971 C CA . PRO A 1 126 ? 5.658 22.837 17.391 1.00 56.66 126 PRO A CA 1
ATOM 972 C C . PRO A 1 126 ? 7.036 22.165 17.258 1.00 56.66 126 PRO A C 1
ATOM 974 O O . PRO A 1 126 ? 8.025 22.842 16.964 1.00 56.66 126 PRO A O 1
ATOM 977 N N . ARG A 1 127 ? 7.151 20.853 17.517 1.00 64.75 127 ARG A N 1
ATOM 978 C CA . ARG A 1 127 ? 8.410 20.121 17.326 1.00 64.75 127 ARG A CA 1
ATOM 979 C C . ARG A 1 127 ? 8.928 20.368 15.914 1.00 64.75 127 ARG A C 1
ATOM 981 O O . ARG A 1 127 ? 8.214 20.204 14.928 1.00 64.75 127 ARG A O 1
ATOM 988 N N . SER A 1 1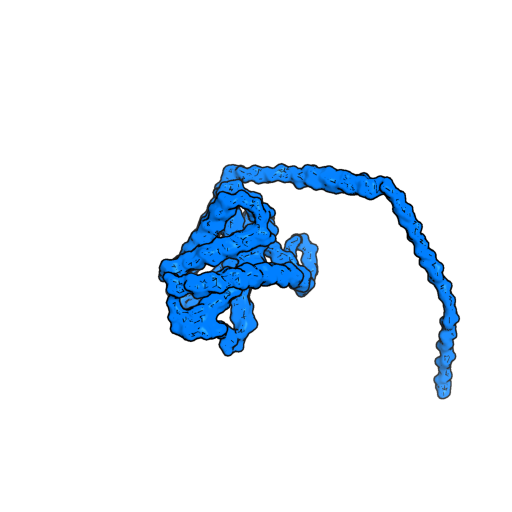28 ? 10.197 20.758 15.828 1.00 73.19 128 SER A N 1
ATOM 989 C CA . SER A 1 128 ? 10.869 20.929 14.551 1.00 73.19 128 SER A CA 1
ATOM 990 C C . SER A 1 128 ? 10.845 19.591 13.801 1.00 73.19 128 SER A C 1
ATOM 992 O O . SER A 1 128 ? 11.155 18.547 14.379 1.00 73.19 128 SER A O 1
ATOM 994 N N . LEU A 1 129 ? 10.477 19.613 12.516 1.00 76.19 129 LEU A N 1
ATOM 995 C CA . LEU A 1 129 ? 10.504 18.445 11.625 1.00 76.19 129 LEU A CA 1
ATOM 996 C C . LEU A 1 129 ? 11.767 17.568 11.812 1.00 76.19 129 LEU A C 1
ATOM 998 O O . LEU A 1 129 ? 11.615 16.352 11.900 1.00 76.19 129 LEU A O 1
ATOM 1002 N N . PRO A 1 130 ? 12.989 18.126 11.980 1.00 79.94 130 PRO A N 1
ATOM 1003 C CA . PRO A 1 130 ? 14.188 17.332 12.255 1.00 79.94 130 PRO A CA 1
ATOM 1004 C C . PRO A 1 130 ? 14.089 16.458 13.507 1.00 79.94 130 PRO A C 1
ATOM 1006 O O . PRO A 1 130 ? 14.503 15.304 13.489 1.00 79.94 130 PRO A O 1
ATOM 1009 N N . ARG A 1 131 ? 13.521 16.976 14.600 1.00 80.50 131 ARG A N 1
ATOM 1010 C CA . ARG A 1 131 ? 13.347 16.202 15.832 1.00 80.50 131 ARG A CA 1
ATOM 1011 C C . ARG A 1 131 ? 12.345 15.072 15.632 1.00 80.50 131 ARG A C 1
ATOM 1013 O O . ARG A 1 131 ? 12.587 13.960 16.083 1.00 80.50 131 ARG A O 1
ATOM 1020 N N . ALA A 1 132 ? 11.260 15.360 14.925 1.00 78.88 132 ALA A N 1
ATOM 1021 C CA .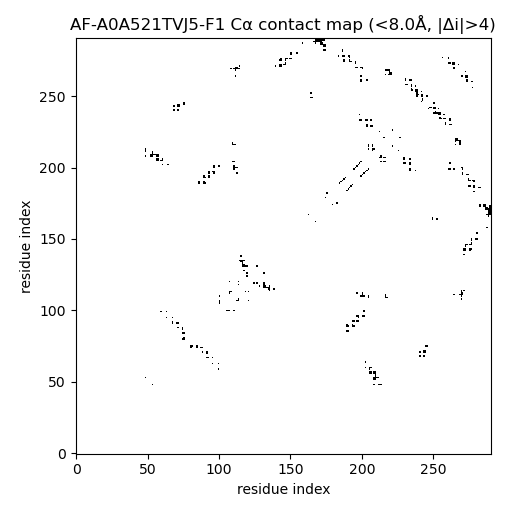 ALA A 1 132 ? 10.218 14.397 14.601 1.00 78.88 132 ALA A CA 1
ATOM 1022 C C . ALA A 1 132 ? 10.766 13.245 13.725 1.00 78.88 132 ALA A C 1
ATOM 1024 O O . ALA A 1 132 ? 10.487 12.073 13.978 1.00 78.88 132 ALA A O 1
ATOM 1025 N N . LEU A 1 133 ? 11.645 13.570 12.768 1.00 81.69 133 LEU A N 1
ATOM 1026 C CA . LEU A 1 133 ? 12.397 12.597 11.971 1.00 81.69 133 LEU A CA 1
ATOM 1027 C C . LEU A 1 133 ? 13.346 11.747 12.828 1.00 81.69 133 LEU A C 1
ATOM 1029 O O . LEU A 1 133 ? 13.360 10.527 12.684 1.00 81.69 133 LEU A O 1
ATOM 1033 N N . ILE A 1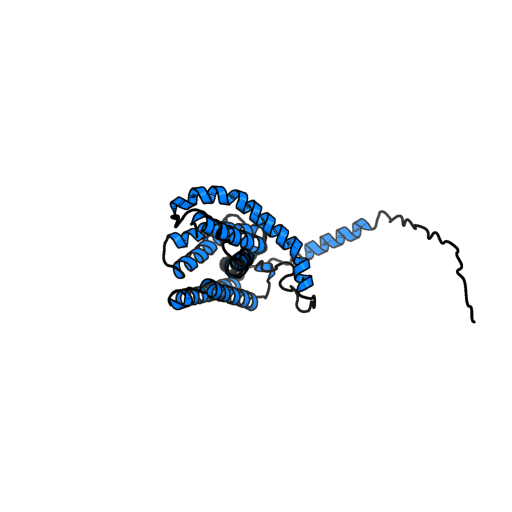 134 ? 14.111 12.365 13.734 1.00 85.25 134 ILE A N 1
ATOM 1034 C CA . ILE A 1 134 ? 15.038 11.651 14.630 1.00 85.25 134 ILE A CA 1
ATOM 1035 C C . ILE A 1 134 ? 14.278 10.696 15.559 1.00 85.25 134 ILE A C 1
ATOM 1037 O O . ILE A 1 134 ? 14.686 9.549 15.739 1.00 85.25 134 ILE A O 1
ATOM 1041 N N . GLU A 1 135 ? 13.156 11.145 16.123 1.00 84.75 135 GLU A N 1
ATOM 1042 C CA . GLU A 1 135 ? 12.296 10.335 16.992 1.00 84.75 135 GLU A CA 1
ATOM 1043 C C . GLU A 1 135 ? 11.670 9.143 16.241 1.00 84.75 135 GLU A C 1
ATOM 1045 O O . GLU A 1 135 ? 11.432 8.101 16.853 1.00 84.75 135 GLU A O 1
ATOM 1050 N N . ALA A 1 136 ? 11.495 9.242 14.916 1.00 84.19 136 ALA A N 1
ATOM 1051 C CA . ALA A 1 136 ? 10.984 8.160 14.076 1.00 84.19 136 ALA A CA 1
ATOM 1052 C C . ALA A 1 136 ? 12.030 7.078 13.733 1.00 84.19 136 ALA A C 1
ATOM 1054 O O . ALA A 1 136 ? 11.647 5.961 13.368 1.00 84.19 136 ALA A O 1
ATOM 1055 N N . ILE A 1 137 ? 13.337 7.352 13.874 1.00 88.38 137 ILE A N 1
ATOM 1056 C CA . ILE A 1 137 ? 14.418 6.425 13.476 1.00 88.38 137 ILE A CA 1
ATOM 1057 C C . ILE A 1 137 ? 14.278 5.034 14.120 1.00 88.38 137 ILE A C 1
ATOM 1059 O O . ILE A 1 137 ? 14.317 4.048 13.382 1.00 88.38 137 ILE A O 1
ATOM 1063 N N . PRO A 1 138 ? 14.079 4.881 15.447 1.00 91.12 138 PRO A N 1
ATOM 1064 C CA . PRO A 1 138 ? 13.983 3.553 16.059 1.00 91.12 138 PRO A CA 1
ATOM 1065 C C . PRO A 1 138 ? 12.803 2.737 15.521 1.00 91.12 138 PRO A C 1
ATOM 1067 O O . PRO A 1 138 ? 12.899 1.518 15.364 1.00 91.12 138 PRO A O 1
ATOM 1070 N N . SER A 1 139 ? 11.691 3.413 15.218 1.00 89.12 139 SER A N 1
ATOM 1071 C CA . SER A 1 139 ? 10.511 2.792 14.620 1.00 89.12 139 SER A CA 1
ATOM 1072 C C . SER A 1 139 ? 10.797 2.355 13.185 1.00 89.12 139 SER A C 1
ATOM 1074 O O . SER A 1 139 ? 10.566 1.197 12.840 1.00 89.12 139 SER A O 1
ATOM 1076 N N . ALA A 1 140 ? 11.403 3.234 12.380 1.00 89.69 140 ALA A N 1
ATOM 1077 C CA . ALA A 1 140 ? 11.797 2.936 11.007 1.00 89.69 140 ALA A CA 1
ATOM 1078 C C . ALA A 1 140 ? 12.770 1.747 10.928 1.00 89.69 140 ALA A C 1
ATOM 1080 O O . ALA A 1 140 ? 12.547 0.830 10.142 1.00 89.69 140 ALA A O 1
ATOM 1081 N N . VAL A 1 141 ? 13.793 1.705 11.790 1.00 93.44 141 VAL A N 1
ATOM 1082 C CA . VAL A 1 141 ? 14.747 0.584 11.874 1.00 93.44 141 VAL A CA 1
ATOM 1083 C C . VAL A 1 141 ? 14.035 -0.722 12.220 1.00 93.44 141 VAL A C 1
ATOM 1085 O O . VAL A 1 141 ? 14.309 -1.757 11.613 1.00 93.44 141 VAL A O 1
ATOM 1088 N N . ARG A 1 142 ? 13.090 -0.691 13.166 1.00 94.94 142 ARG A N 1
ATOM 1089 C CA . ARG A 1 142 ? 12.296 -1.867 13.537 1.00 94.94 142 ARG A CA 1
ATOM 1090 C C . ARG A 1 142 ? 11.448 -2.370 12.369 1.00 94.94 142 ARG A C 1
ATOM 1092 O O . ARG A 1 142 ? 11.443 -3.570 12.109 1.00 94.94 142 ARG A O 1
ATOM 1099 N N . GLU A 1 143 ? 10.727 -1.485 11.686 1.00 94.75 143 GLU A N 1
ATOM 1100 C CA . GLU A 1 143 ? 9.885 -1.876 10.551 1.00 94.75 143 GLU A CA 1
ATOM 1101 C C . GLU A 1 143 ? 10.721 -2.365 9.355 1.00 94.75 143 GLU A C 1
ATOM 1103 O O . GLU A 1 143 ? 10.347 -3.349 8.718 1.00 94.75 143 GLU A O 1
ATOM 1108 N N . LEU A 1 144 ? 11.889 -1.760 9.106 1.00 95.00 144 LEU A N 1
ATOM 1109 C CA . LEU A 1 144 ? 12.847 -2.228 8.103 1.00 95.00 144 LEU A CA 1
ATOM 1110 C C . LEU A 1 144 ? 13.404 -3.613 8.455 1.00 95.00 144 LEU A C 1
ATOM 1112 O O . LEU A 1 144 ? 13.465 -4.483 7.593 1.00 95.00 144 LEU A O 1
ATOM 1116 N N . GLY A 1 145 ? 13.760 -3.845 9.722 1.00 96.50 145 GLY A N 1
ATOM 1117 C CA . GLY A 1 145 ? 14.212 -5.153 10.195 1.00 96.50 145 GLY A CA 1
ATOM 1118 C C . GLY A 1 145 ? 13.143 -6.233 10.012 1.00 96.50 145 GLY A C 1
ATOM 1119 O O . GLY A 1 145 ? 13.445 -7.328 9.547 1.00 96.50 145 GLY A O 1
ATOM 1120 N N . VAL A 1 146 ? 11.877 -5.912 10.299 1.00 97.25 146 VAL A N 1
ATOM 1121 C CA . VAL A 1 146 ? 10.746 -6.809 10.018 1.00 97.25 146 VAL A CA 1
ATOM 1122 C C . VAL A 1 146 ? 10.634 -7.105 8.523 1.00 97.25 146 VAL A C 1
ATOM 1124 O O . VAL A 1 146 ? 10.540 -8.273 8.147 1.00 97.25 146 VAL A O 1
ATOM 1127 N N . ALA A 1 147 ? 10.653 -6.076 7.674 1.00 97.31 147 ALA A N 1
ATOM 1128 C CA . ALA A 1 147 ? 10.564 -6.243 6.227 1.00 97.31 147 ALA A CA 1
ATOM 1129 C C . ALA A 1 147 ? 11.709 -7.110 5.684 1.00 97.31 147 ALA A C 1
ATOM 1131 O O . ALA A 1 147 ? 11.458 -8.045 4.930 1.00 97.31 147 ALA A O 1
ATOM 1132 N N . ALA A 1 148 ? 12.945 -6.867 6.126 1.00 97.94 148 ALA A N 1
ATOM 1133 C CA . ALA A 1 148 ? 14.114 -7.646 5.731 1.00 97.94 148 ALA A CA 1
ATOM 1134 C C . ALA A 1 148 ? 13.999 -9.123 6.143 1.00 97.94 148 ALA A C 1
ATOM 1136 O O . ALA A 1 148 ? 14.298 -10.003 5.340 1.00 97.94 148 ALA A O 1
ATOM 1137 N N . LEU A 1 149 ? 13.516 -9.412 7.358 1.00 98.38 149 LEU A N 1
ATOM 1138 C CA . LEU A 1 149 ? 13.293 -10.788 7.816 1.00 98.38 149 LEU A CA 1
ATOM 1139 C C . LEU A 1 149 ? 12.221 -11.503 6.985 1.00 98.38 149 LEU A C 1
ATOM 1141 O O . LEU A 1 149 ? 12.412 -12.652 6.595 1.00 98.38 149 LEU A O 1
ATOM 1145 N N . VAL A 1 150 ? 11.109 -10.826 6.684 1.00 98.38 150 VAL A N 1
ATOM 1146 C CA . VAL A 1 150 ? 10.058 -11.387 5.821 1.00 98.38 150 VAL A CA 1
ATOM 1147 C C . VAL A 1 150 ? 10.598 -11.621 4.407 1.00 98.38 150 VAL A C 1
ATOM 1149 O O . VAL A 1 150 ? 10.409 -12.701 3.851 1.00 98.38 150 VAL A O 1
ATOM 1152 N N . ALA A 1 151 ? 11.317 -10.651 3.841 1.00 98.00 151 ALA A N 1
ATOM 1153 C CA . ALA A 1 151 ? 11.925 -10.763 2.520 1.00 98.00 151 ALA A CA 1
ATOM 1154 C C . ALA A 1 151 ? 12.934 -11.919 2.445 1.00 98.00 151 ALA A C 1
ATOM 1156 O O . ALA A 1 151 ? 12.893 -12.694 1.495 1.00 98.00 151 ALA A O 1
ATOM 1157 N N . ALA A 1 152 ? 13.784 -12.096 3.459 1.00 97.94 152 ALA A N 1
ATOM 1158 C CA . ALA A 1 152 ? 14.765 -13.181 3.505 1.00 97.94 152 ALA A CA 1
ATOM 1159 C C . ALA A 1 152 ? 14.122 -14.577 3.430 1.00 97.94 152 ALA A C 1
ATOM 1161 O O . ALA A 1 152 ? 14.726 -15.504 2.898 1.00 97.94 152 ALA A O 1
ATOM 1162 N N . VAL A 1 153 ? 12.891 -14.723 3.930 1.00 97.75 153 VAL A N 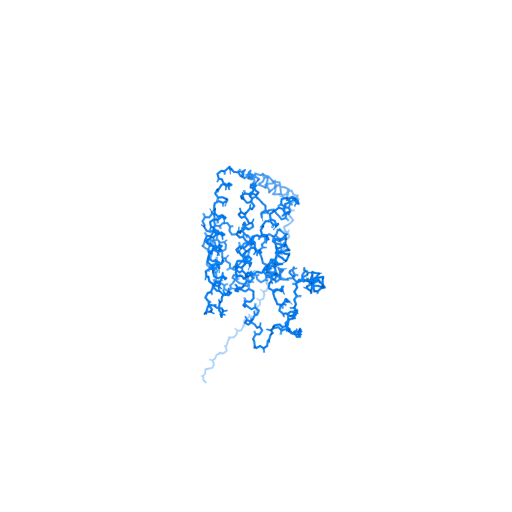1
ATOM 1163 C CA . VAL A 1 153 ? 12.127 -15.975 3.851 1.00 97.75 153 VAL A CA 1
ATOM 1164 C C . VAL A 1 153 ? 11.382 -16.097 2.520 1.00 97.75 153 VAL A C 1
ATOM 1166 O O . VAL A 1 153 ? 11.375 -17.165 1.911 1.00 97.75 153 VAL A O 1
ATOM 1169 N N . VAL A 1 154 ? 10.741 -15.020 2.060 1.00 97.94 154 VAL A N 1
ATOM 1170 C CA . VAL A 1 154 ? 9.822 -15.078 0.913 1.00 97.94 154 VAL A CA 1
ATOM 1171 C C . VAL A 1 154 ? 10.544 -14.976 -0.429 1.00 97.94 154 VAL A C 1
ATOM 1173 O O . VAL A 1 154 ? 10.179 -15.693 -1.359 1.00 97.94 154 VAL A O 1
ATOM 1176 N N . LEU A 1 155 ? 11.565 -14.124 -0.557 1.00 96.62 155 LEU A N 1
ATOM 1177 C CA . LEU A 1 155 ? 12.236 -13.875 -1.836 1.00 96.62 155 LEU A CA 1
ATOM 1178 C C . LEU A 1 155 ? 12.899 -15.117 -2.452 1.00 96.62 155 LEU A C 1
ATOM 1180 O O . LEU A 1 155 ? 12.786 -15.271 -3.668 1.00 96.62 155 LEU A O 1
ATOM 1184 N N . PRO A 1 156 ? 13.523 -16.041 -1.689 1.00 96.62 156 PRO A N 1
ATOM 1185 C CA . PRO A 1 156 ? 14.026 -17.290 -2.257 1.00 96.62 156 PRO A CA 1
ATOM 1186 C C . PRO A 1 156 ? 12.919 -18.101 -2.936 1.00 96.62 156 PRO A C 1
ATOM 1188 O O . PRO A 1 156 ? 13.057 -18.474 -4.098 1.00 96.62 156 PRO A O 1
ATOM 1191 N N . VAL A 1 157 ? 11.784 -18.295 -2.258 1.00 95.69 157 VAL A N 1
ATOM 1192 C CA . VAL A 1 157 ? 10.627 -19.015 -2.815 1.00 95.69 157 VAL A CA 1
ATOM 1193 C C . VAL A 1 157 ? 10.047 -18.266 -4.015 1.00 95.69 157 VAL A C 1
ATOM 1195 O O . VAL A 1 157 ? 9.784 -18.869 -5.054 1.00 95.69 157 VAL A O 1
ATOM 1198 N N . TYR A 1 158 ? 9.904 -16.944 -3.903 1.00 94.88 158 TYR A N 1
ATOM 1199 C CA . TYR A 1 158 ? 9.427 -16.089 -4.988 1.00 94.88 158 TYR A CA 1
ATOM 1200 C C . TYR A 1 158 ? 10.311 -16.210 -6.233 1.00 94.88 158 TYR A C 1
ATOM 1202 O O . TYR A 1 158 ? 9.791 -16.398 -7.326 1.00 94.88 158 TYR A O 1
ATOM 1210 N N . SER A 1 159 ? 11.637 -16.190 -6.079 1.00 94.44 159 SER A N 1
ATOM 1211 C CA . SER A 1 159 ? 12.582 -16.299 -7.199 1.00 94.44 159 SER A CA 1
ATOM 1212 C C . SER A 1 159 ? 12.491 -17.625 -7.957 1.00 94.44 159 SER A C 1
ATOM 1214 O O . SER A 1 159 ? 12.734 -17.651 -9.162 1.00 94.44 159 SER A O 1
ATOM 1216 N N . LEU A 1 160 ? 12.101 -18.709 -7.275 1.00 94.38 160 LEU A N 1
ATOM 1217 C CA . LEU A 1 160 ? 11.866 -20.013 -7.898 1.00 94.38 160 LEU A CA 1
ATOM 1218 C C . LEU A 1 160 ? 10.551 -20.031 -8.687 1.00 94.38 160 LEU A C 1
ATOM 1220 O O . LEU A 1 160 ? 10.481 -20.641 -9.749 1.00 94.38 160 LEU A O 1
ATOM 1224 N N . ALA A 1 161 ? 9.517 -19.352 -8.182 1.00 91.56 161 ALA A N 1
ATOM 1225 C CA . ALA A 1 161 ? 8.208 -19.269 -8.828 1.00 91.56 161 ALA A CA 1
ATOM 1226 C C . ALA A 1 161 ? 8.144 -18.213 -9.947 1.00 91.56 161 ALA A C 1
ATOM 1228 O O . ALA A 1 161 ? 7.313 -18.318 -10.846 1.00 91.56 161 ALA A O 1
ATOM 1229 N N . TRP A 1 162 ? 9.010 -17.199 -9.908 1.00 92.69 162 TRP A N 1
ATOM 1230 C CA . TRP A 1 162 ? 8.980 -16.044 -10.808 1.00 92.69 162 TRP A CA 1
ATOM 1231 C C . TRP A 1 162 ? 8.981 -16.400 -12.313 1.00 92.69 162 TRP A C 1
ATOM 1233 O O . TRP A 1 162 ? 8.146 -15.848 -13.035 1.00 92.69 162 TRP A O 1
ATOM 1243 N N . PRO A 1 163 ? 9.798 -17.359 -12.808 1.00 91.88 163 PRO A N 1
ATOM 1244 C CA . PRO A 1 163 ? 9.814 -17.734 -14.229 1.00 91.88 163 PRO A CA 1
ATOM 1245 C C . PRO A 1 163 ? 8.523 -18.394 -14.738 1.00 91.88 163 PRO A C 1
ATOM 1247 O O . PRO A 1 163 ? 8.353 -18.559 -15.942 1.00 91.88 163 PRO A O 1
ATOM 1250 N N . LEU A 1 164 ? 7.615 -18.807 -13.843 1.00 91.06 164 LEU A N 1
ATOM 1251 C CA . LEU A 1 164 ? 6.335 -19.416 -14.226 1.00 91.06 164 LEU A CA 1
ATOM 1252 C C . LEU A 1 164 ? 5.350 -18.389 -14.802 1.00 91.06 164 LEU A C 1
ATOM 1254 O O . LEU A 1 164 ? 4.404 -18.767 -15.488 1.00 91.06 164 LEU A O 1
ATOM 1258 N N . ILE A 1 165 ? 5.545 -17.106 -14.485 1.00 87.88 165 ILE A N 1
ATOM 1259 C CA . ILE A 1 165 ? 4.619 -16.017 -14.826 1.00 87.88 165 ILE A CA 1
ATOM 1260 C C . ILE A 1 165 ? 5.334 -14.914 -15.616 1.00 87.88 165 ILE A C 1
ATOM 1262 O O . ILE A 1 165 ? 4.714 -14.256 -16.450 1.00 87.88 165 ILE A O 1
ATOM 1266 N N . ASN A 1 166 ? 6.637 -14.737 -15.386 1.00 89.00 166 ASN A N 1
ATOM 1267 C CA . ASN A 1 166 ? 7.443 -13.680 -15.984 1.00 89.00 166 ASN A CA 1
ATOM 1268 C C . ASN A 1 166 ? 8.583 -14.247 -16.836 1.00 89.00 166 ASN A C 1
ATOM 1270 O O . ASN A 1 166 ? 8.999 -15.393 -16.673 1.00 89.00 166 ASN A O 1
ATOM 1274 N N . GLN A 1 167 ? 9.107 -13.417 -17.736 1.00 88.12 167 GLN A N 1
ATOM 1275 C CA . GLN A 1 167 ? 10.256 -13.741 -18.580 1.00 88.12 167 GLN A CA 1
ATOM 1276 C C . GLN A 1 167 ? 11.369 -12.715 -18.338 1.00 88.12 167 GLN A C 1
ATOM 1278 O O . GLN A 1 167 ? 11.072 -11.517 -18.287 1.00 88.12 167 GLN A O 1
ATOM 1283 N N . PRO A 1 168 ? 12.634 -13.144 -18.175 1.00 88.75 168 PRO A N 1
ATOM 1284 C CA . PRO A 1 168 ? 13.747 -12.215 -18.042 1.00 88.75 168 PRO A CA 1
ATOM 1285 C C . PRO A 1 168 ? 13.936 -11.443 -19.350 1.00 88.75 168 PRO A C 1
ATOM 1287 O O . PRO A 1 168 ? 13.834 -12.007 -20.439 1.00 88.75 168 PRO A O 1
ATOM 1290 N N . ILE A 1 169 ? 14.222 -10.149 -19.235 1.00 89.50 169 ILE A N 1
ATOM 1291 C CA . ILE A 1 169 ? 14.515 -9.277 -20.379 1.00 89.50 169 ILE A CA 1
ATOM 1292 C C . ILE A 1 169 ? 16.018 -9.312 -20.678 1.00 89.50 169 ILE A C 1
ATOM 1294 O O . ILE A 1 169 ? 16.426 -9.237 -21.836 1.00 89.50 169 ILE A O 1
ATOM 1298 N N . GLY A 1 170 ? 16.844 -9.469 -19.642 1.00 88.94 170 GLY A N 1
ATOM 1299 C CA . GLY A 1 170 ? 18.293 -9.531 -19.768 1.00 88.94 170 GLY A CA 1
ATOM 1300 C C . GLY A 1 170 ? 18.974 -10.292 -18.630 1.00 88.94 170 GLY A C 1
ATOM 1301 O O . GLY A 1 170 ? 18.314 -10.911 -17.790 1.00 88.94 170 GLY A O 1
ATOM 1302 N N . PRO A 1 171 ? 20.318 -10.273 -18.595 1.00 89.06 171 PRO A N 1
ATOM 1303 C CA . PRO A 1 171 ? 21.084 -10.824 -17.486 1.00 89.06 171 PRO A CA 1
ATOM 1304 C C . PRO A 1 171 ? 20.734 -10.113 -16.180 1.00 89.06 171 PRO A C 1
ATOM 1306 O O . PRO A 1 171 ? 20.612 -8.889 -16.148 1.00 89.06 171 PRO A O 1
ATOM 1309 N N . ARG A 1 172 ? 20.630 -10.869 -15.086 1.00 91.12 172 ARG A N 1
ATOM 1310 C CA . ARG A 1 172 ? 20.342 -10.309 -13.762 1.00 91.12 172 ARG A CA 1
ATOM 1311 C C . ARG A 1 172 ? 21.454 -9.363 -13.324 1.00 91.12 172 ARG A C 1
ATOM 1313 O O . ARG A 1 172 ? 22.614 -9.765 -13.241 1.00 91.12 172 ARG A O 1
ATOM 1320 N N . HIS A 1 173 ? 21.092 -8.136 -12.991 1.00 87.62 173 HIS A N 1
ATOM 1321 C CA . HIS A 1 173 ? 22.002 -7.135 -12.454 1.00 87.62 173 HIS A CA 1
ATOM 1322 C C . HIS A 1 173 ? 21.249 -6.240 -11.477 1.00 87.62 173 HIS A C 1
ATOM 1324 O O . HIS A 1 173 ? 20.027 -6.143 -11.521 1.00 87.62 173 HIS A O 1
ATOM 1330 N N . LEU A 1 174 ? 21.967 -5.637 -10.533 1.00 84.81 174 LEU A N 1
ATOM 1331 C CA . LEU A 1 174 ? 21.340 -4.686 -9.624 1.00 84.81 174 LEU A CA 1
ATOM 1332 C C . LEU A 1 174 ? 21.072 -3.370 -10.373 1.00 84.81 174 LEU A C 1
ATOM 1334 O O . LEU A 1 174 ? 21.981 -2.892 -11.056 1.00 84.81 174 LEU A O 1
ATOM 1338 N N . PRO A 1 175 ? 19.894 -2.741 -10.198 1.00 78.69 175 PRO A N 1
ATOM 1339 C CA . PRO A 1 175 ? 19.480 -1.558 -10.961 1.00 78.69 175 PRO A CA 1
ATOM 1340 C C . PRO A 1 175 ? 20.167 -0.254 -10.493 1.00 78.69 175 PRO A C 1
ATOM 1342 O O . PRO A 1 175 ? 19.585 0.824 -10.541 1.00 78.69 175 PRO A O 1
ATOM 1345 N N . PHE A 1 176 ? 21.402 -0.325 -9.986 1.00 78.88 176 PHE A N 1
ATOM 1346 C CA . PHE A 1 176 ? 22.110 0.780 -9.322 1.00 78.88 176 PHE A CA 1
ATOM 1347 C C . PHE A 1 176 ? 23.165 1.454 -10.211 1.00 78.88 176 PHE A C 1
ATOM 1349 O O . PHE A 1 176 ? 24.213 1.874 -9.724 1.00 78.88 176 PHE A O 1
ATOM 1356 N N . SER A 1 177 ? 22.930 1.536 -11.520 1.00 69.56 177 SER A N 1
ATOM 1357 C CA . SER A 1 177 ? 23.975 1.879 -12.493 1.00 69.56 177 SER A CA 1
ATOM 1358 C C . SER A 1 177 ? 24.538 3.302 -12.367 1.00 69.56 177 SER A C 1
ATOM 1360 O O . SER A 1 177 ? 25.709 3.499 -12.695 1.00 69.56 177 SER A O 1
ATOM 1362 N N . HIS A 1 178 ? 23.763 4.284 -11.881 1.00 76.62 178 HIS A N 1
ATOM 1363 C CA . HIS A 1 178 ? 24.200 5.693 -11.857 1.00 76.62 178 HIS A CA 1
ATOM 1364 C C . HIS A 1 178 ? 23.958 6.435 -10.533 1.00 76.62 178 HIS A C 1
ATOM 1366 O O . HIS A 1 178 ? 24.858 7.131 -10.073 1.00 76.62 178 HIS A O 1
ATOM 1372 N N . ASP A 1 179 ? 22.793 6.271 -9.897 1.00 87.19 179 ASP A N 1
ATOM 1373 C CA . ASP A 1 179 ? 22.497 6.875 -8.590 1.00 87.19 179 ASP A CA 1
ATOM 1374 C C . ASP A 1 179 ? 21.674 5.907 -7.717 1.00 87.19 179 ASP A C 1
ATOM 1376 O O . ASP A 1 179 ? 20.438 5.865 -7.809 1.00 87.19 179 ASP A O 1
ATOM 1380 N N . PRO A 1 180 ? 22.333 5.087 -6.877 1.00 86.69 180 PRO A N 1
ATOM 1381 C CA . PRO A 1 180 ? 21.638 4.131 -6.023 1.00 86.69 180 PRO A CA 1
ATOM 1382 C C . PRO A 1 180 ? 20.733 4.812 -4.997 1.00 86.69 180 PRO A C 1
ATOM 1384 O O . PRO A 1 180 ? 19.686 4.266 -4.654 1.00 86.69 180 PRO A O 1
ATOM 1387 N N . VAL A 1 181 ? 21.105 6.001 -4.513 1.00 87.94 181 VAL A N 1
ATOM 1388 C CA . VAL A 1 181 ? 20.346 6.702 -3.474 1.00 87.94 181 VAL A CA 1
ATOM 1389 C C . VAL A 1 181 ? 19.065 7.267 -4.065 1.00 87.94 181 VAL A C 1
ATOM 1391 O O . VAL A 1 181 ? 17.993 7.003 -3.522 1.00 87.94 181 VAL A O 1
ATOM 1394 N N . ALA A 1 182 ? 19.141 7.975 -5.194 1.00 87.00 182 ALA A N 1
ATOM 1395 C CA . ALA A 1 182 ? 17.945 8.476 -5.868 1.00 87.00 182 ALA A CA 1
ATOM 1396 C C . ALA A 1 182 ? 17.023 7.334 -6.313 1.00 87.00 182 ALA A C 1
ATOM 1398 O O . ALA A 1 182 ? 15.808 7.442 -6.156 1.00 87.00 182 ALA A O 1
ATOM 1399 N N . THR A 1 183 ? 17.583 6.217 -6.789 1.00 85.88 183 THR A N 1
ATOM 1400 C CA . THR A 1 183 ? 16.799 5.032 -7.172 1.00 85.88 183 THR A CA 1
ATOM 1401 C C . THR A 1 183 ? 16.048 4.452 -5.974 1.00 85.88 183 THR A C 1
ATOM 1403 O O . THR A 1 183 ? 14.836 4.255 -6.041 1.00 85.88 183 THR A O 1
ATOM 1406 N N . LEU A 1 184 ? 16.735 4.229 -4.848 1.00 87.44 184 LEU A N 1
ATOM 1407 C CA . LEU A 1 184 ? 16.109 3.717 -3.626 1.00 87.44 184 LEU A CA 1
ATOM 1408 C C . LEU A 1 184 ? 15.063 4.686 -3.066 1.00 87.44 184 LEU A C 1
ATOM 1410 O O . LEU A 1 184 ? 13.987 4.254 -2.659 1.00 87.44 184 LEU A O 1
ATOM 1414 N N . LEU A 1 185 ? 15.348 5.990 -3.062 1.00 87.56 185 LEU A N 1
ATOM 1415 C CA . LEU A 1 185 ? 14.390 7.005 -2.624 1.00 87.56 185 LEU A CA 1
ATOM 1416 C C . LEU A 1 185 ? 13.167 7.063 -3.541 1.00 87.56 185 LEU A C 1
ATOM 1418 O O . LEU A 1 185 ? 12.055 7.188 -3.038 1.00 87.56 185 LEU A O 1
ATOM 1422 N N . GLY A 1 186 ? 13.346 6.927 -4.856 1.00 86.38 186 GLY A N 1
ATOM 1423 C CA . GLY A 1 186 ? 12.250 6.831 -5.816 1.00 86.38 186 GLY A CA 1
ATOM 1424 C C . GLY A 1 186 ? 11.348 5.631 -5.528 1.00 86.38 186 GLY A C 1
ATOM 1425 O O . GLY A 1 186 ? 10.139 5.798 -5.365 1.00 86.38 186 GLY A O 1
ATOM 1426 N N . GLU A 1 187 ? 11.930 4.441 -5.362 1.00 88.25 187 GLU A N 1
ATOM 1427 C CA . GLU A 1 187 ? 11.164 3.230 -5.040 1.00 88.25 187 GLU A CA 1
ATOM 1428 C C . GLU A 1 187 ? 10.438 3.327 -3.702 1.00 88.25 187 GLU A C 1
ATOM 1430 O O . GLU A 1 187 ? 9.270 2.960 -3.601 1.00 88.25 187 GLU A O 1
ATOM 1435 N N . VAL A 1 188 ? 11.101 3.838 -2.665 1.00 89.06 188 VAL A N 1
ATOM 1436 C CA . VAL A 1 188 ? 10.506 3.922 -1.329 1.00 89.06 188 VAL A CA 1
ATOM 1437 C C . VAL A 1 188 ? 9.454 5.025 -1.258 1.00 89.06 188 VAL A C 1
ATOM 1439 O O . VAL A 1 188 ? 8.358 4.784 -0.764 1.00 89.06 188 VAL A O 1
ATOM 1442 N N . VAL A 1 189 ? 9.774 6.240 -1.704 1.00 87.19 189 VAL A N 1
ATOM 1443 C CA . VAL A 1 189 ? 8.943 7.430 -1.462 1.00 87.19 189 VAL A CA 1
ATOM 1444 C C . VAL A 1 189 ? 7.914 7.635 -2.562 1.00 87.19 189 VAL A C 1
ATOM 1446 O O . VAL A 1 189 ? 6.756 7.906 -2.252 1.00 87.19 189 VAL A O 1
ATOM 1449 N N . ALA A 1 190 ? 8.311 7.535 -3.831 1.00 87.62 190 ALA A N 1
ATOM 1450 C CA . ALA A 1 190 ? 7.398 7.827 -4.933 1.00 87.62 190 ALA A CA 1
ATOM 1451 C C . ALA A 1 190 ? 6.440 6.660 -5.189 1.00 87.62 190 ALA A C 1
ATOM 1453 O O . ALA A 1 190 ? 5.251 6.894 -5.408 1.00 87.62 190 ALA A O 1
ATOM 1454 N N . VAL A 1 191 ? 6.939 5.424 -5.104 1.00 91.06 191 VAL A N 1
ATOM 1455 C CA . VAL A 1 191 ? 6.164 4.218 -5.426 1.00 91.06 191 VAL A CA 1
ATOM 1456 C C . VAL A 1 191 ? 5.602 3.571 -4.161 1.00 91.06 191 VAL A C 1
ATOM 1458 O O . VAL A 1 191 ? 4.421 3.727 -3.856 1.00 91.06 191 VAL A O 1
ATOM 1461 N N . ALA A 1 192 ? 6.443 2.901 -3.371 1.00 95.38 192 ALA A N 1
ATOM 1462 C CA . ALA A 1 192 ? 5.989 2.052 -2.275 1.00 95.38 192 ALA A CA 1
ATOM 1463 C C . ALA A 1 192 ? 5.187 2.828 -1.221 1.00 95.38 192 ALA A C 1
ATOM 1465 O O . ALA A 1 192 ? 4.115 2.391 -0.813 1.00 95.38 192 ALA A O 1
ATOM 1466 N N . LEU A 1 193 ? 5.658 4.001 -0.788 1.00 95.31 193 LEU A N 1
ATOM 1467 C CA . LEU A 1 193 ? 4.954 4.794 0.218 1.00 95.31 193 LEU A CA 1
ATOM 1468 C C . LEU A 1 193 ? 3.566 5.213 -0.263 1.00 95.31 193 LEU A C 1
ATOM 1470 O O . LEU A 1 193 ? 2.604 5.051 0.483 1.00 95.31 193 LEU A O 1
ATOM 1474 N N . THR A 1 194 ? 3.447 5.754 -1.475 1.00 95.88 194 THR A N 1
ATOM 1475 C CA . THR A 1 194 ? 2.167 6.277 -1.971 1.00 95.88 194 THR A CA 1
ATOM 1476 C C . THR A 1 194 ? 1.160 5.153 -2.212 1.00 95.88 194 THR A C 1
ATOM 1478 O O . THR A 1 194 ? -0.004 5.274 -1.817 1.00 95.88 194 THR A O 1
ATOM 1481 N N . GLU A 1 195 ? 1.615 4.027 -2.760 1.00 97.88 195 GLU A N 1
ATOM 1482 C CA . GLU A 1 195 ? 0.789 2.846 -2.988 1.00 97.88 195 GLU A CA 1
ATOM 1483 C C . GLU A 1 195 ? 0.338 2.195 -1.683 1.00 97.88 195 GLU A C 1
ATOM 1485 O O . GLU A 1 195 ? -0.852 1.935 -1.503 1.00 97.88 195 GLU A O 1
ATOM 1490 N N . GLU A 1 196 ? 1.243 1.968 -0.731 1.00 97.94 196 GLU A N 1
ATOM 1491 C CA . GLU A 1 196 ? 0.876 1.375 0.555 1.00 97.94 196 GLU A CA 1
ATOM 1492 C C . GLU A 1 196 ? -0.005 2.310 1.386 1.00 97.94 196 GLU A C 1
ATOM 1494 O O . GLU A 1 196 ? -0.932 1.847 2.057 1.00 97.94 196 GLU A O 1
ATOM 1499 N N . LEU A 1 197 ? 0.216 3.625 1.312 1.00 96.75 197 LEU A N 1
ATOM 1500 C CA . LEU A 1 197 ? -0.643 4.610 1.963 1.00 96.75 197 LEU A CA 1
ATOM 1501 C C . LEU A 1 197 ? -2.077 4.534 1.428 1.00 96.75 197 LEU A C 1
ATOM 1503 O O . LEU A 1 197 ? -3.031 4.514 2.211 1.00 96.75 197 LEU A O 1
ATOM 1507 N N . PHE A 1 198 ? -2.241 4.456 0.107 1.00 97.94 198 PHE A N 1
ATOM 1508 C CA . PHE A 1 198 ? -3.563 4.364 -0.498 1.00 97.94 198 PHE A CA 1
ATOM 1509 C C . PHE A 1 198 ? -4.197 2.990 -0.293 1.00 97.94 198 PHE A C 1
ATOM 1511 O O . PHE A 1 198 ? -5.327 2.906 0.181 1.00 97.94 198 PHE A O 1
ATOM 1518 N N . PHE A 1 199 ? -3.496 1.901 -0.591 1.00 98.38 199 PHE A N 1
ATOM 1519 C CA . PHE A 1 199 ? -4.101 0.575 -0.571 1.00 98.38 199 PHE A CA 1
ATOM 1520 C C . PHE A 1 199 ? -4.163 -0.046 0.823 1.00 98.38 199 PHE A C 1
ATOM 1522 O O . PHE A 1 199 ? -5.212 -0.555 1.209 1.00 98.38 199 PHE A O 1
ATOM 1529 N N . ARG A 1 200 ? -3.075 -0.011 1.599 1.00 97.31 200 ARG A N 1
ATOM 1530 C CA . ARG A 1 200 ? -2.981 -0.704 2.903 1.00 97.31 200 ARG A CA 1
ATOM 1531 C C . ARG A 1 200 ? -3.361 0.230 4.043 1.00 97.31 200 ARG A C 1
ATOM 1533 O O . ARG A 1 200 ? -3.873 -0.214 5.070 1.00 97.31 200 ARG A O 1
ATOM 1540 N N . GLY A 1 201 ? -3.154 1.528 3.839 1.00 95.62 201 GLY A N 1
ATOM 1541 C CA . GLY A 1 201 ? -3.717 2.566 4.680 1.00 95.62 201 GLY A CA 1
ATOM 1542 C C . GLY A 1 201 ? -5.208 2.730 4.418 1.00 95.62 201 GLY A C 1
ATOM 1543 O O . GLY A 1 201 ? -6.031 2.223 5.177 1.00 95.62 201 GLY A O 1
ATOM 1544 N N . TYR A 1 202 ? -5.566 3.424 3.339 1.00 97.00 202 TYR A N 1
ATOM 1545 C CA . TYR A 1 202 ? -6.943 3.848 3.082 1.00 97.00 202 TYR A CA 1
ATOM 1546 C C . TYR A 1 202 ? -7.889 2.712 2.638 1.00 97.00 202 TYR A C 1
ATOM 1548 O O . TYR A 1 202 ? -8.843 2.408 3.355 1.00 97.00 202 TYR A O 1
ATO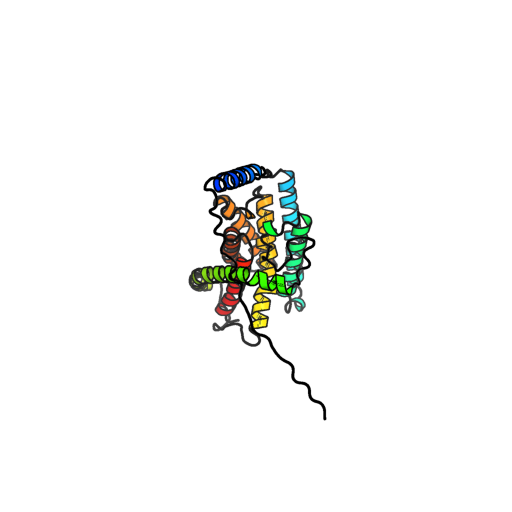M 1556 N N . VAL A 1 203 ? -7.644 2.055 1.498 1.00 97.94 203 VAL A N 1
ATOM 1557 C CA . VAL A 1 203 ? -8.562 1.062 0.899 1.00 97.94 203 VAL A CA 1
ATOM 1558 C C . VAL A 1 203 ? -8.806 -0.123 1.830 1.00 97.94 203 VAL A C 1
ATOM 1560 O O . VAL A 1 203 ? -9.963 -0.456 2.068 1.00 97.94 203 VAL A O 1
ATOM 1563 N N . GLN A 1 204 ? -7.759 -0.726 2.398 1.00 97.56 204 GLN A N 1
ATOM 1564 C CA . GLN A 1 204 ? -7.876 -1.878 3.300 1.00 97.56 204 GLN A CA 1
ATOM 1565 C C . GLN A 1 204 ? -8.729 -1.551 4.534 1.00 97.56 204 GLN A C 1
ATOM 1567 O O . GLN A 1 204 ? -9.591 -2.342 4.918 1.00 97.56 204 GLN A O 1
ATOM 1572 N N . THR A 1 205 ? -8.533 -0.365 5.122 1.00 96.06 205 THR A N 1
ATOM 1573 C CA . THR A 1 205 ? -9.323 0.115 6.267 1.00 96.06 205 THR A CA 1
ATOM 1574 C C . THR A 1 205 ? -10.781 0.343 5.868 1.00 96.06 205 THR A C 1
ATOM 1576 O O . THR A 1 205 ? -11.688 -0.198 6.496 1.00 96.06 205 THR A O 1
ATOM 1579 N N . ARG A 1 206 ? -11.030 1.082 4.779 1.00 95.88 206 ARG A N 1
ATOM 1580 C CA . ARG A 1 206 ? -12.393 1.399 4.318 1.00 95.88 206 ARG A CA 1
ATOM 1581 C C . ARG A 1 206 ? -13.167 0.184 3.842 1.00 95.88 206 ARG A C 1
ATOM 1583 O O . ARG A 1 206 ? -14.385 0.130 3.991 1.00 95.88 206 ARG A O 1
ATOM 1590 N N . LEU A 1 207 ? -12.475 -0.783 3.261 1.00 97.38 207 LEU A N 1
ATOM 1591 C CA . LEU A 1 207 ? -13.067 -2.046 2.872 1.00 97.38 207 LEU A CA 1
ATOM 1592 C C . LEU A 1 207 ? -13.508 -2.836 4.104 1.00 97.38 207 LEU A C 1
ATOM 1594 O O . LEU A 1 207 ? -14.626 -3.341 4.110 1.00 97.38 207 LEU A O 1
ATOM 1598 N N . ALA A 1 208 ? -12.680 -2.904 5.150 1.00 96.31 208 ALA A N 1
ATOM 1599 C CA . ALA A 1 208 ? -13.079 -3.529 6.406 1.00 96.31 208 ALA A CA 1
ATOM 1600 C C . ALA A 1 208 ? -14.324 -2.844 6.997 1.00 96.31 208 ALA A C 1
ATOM 1602 O O . ALA A 1 208 ? -15.298 -3.521 7.323 1.00 96.31 208 ALA A O 1
ATOM 1603 N N . ASP A 1 209 ? -14.363 -1.509 7.025 1.00 94.62 209 ASP A N 1
ATOM 1604 C CA . ASP A 1 209 ? -15.543 -0.753 7.470 1.00 94.62 209 ASP A CA 1
ATOM 1605 C C . ASP A 1 209 ? -16.796 -1.069 6.643 1.00 94.62 209 ASP A C 1
ATOM 1607 O O . ASP A 1 209 ? -17.878 -1.281 7.188 1.00 94.62 209 ASP A O 1
ATOM 1611 N N . ALA A 1 210 ? -16.656 -1.118 5.315 1.00 96.19 210 ALA A N 1
ATOM 1612 C CA . ALA A 1 210 ? -17.748 -1.424 4.394 1.00 96.19 210 ALA A CA 1
ATOM 1613 C C . ALA A 1 210 ? -18.266 -2.866 4.545 1.00 96.19 210 ALA A C 1
ATOM 1615 O O . ALA A 1 210 ? -19.365 -3.175 4.086 1.00 96.19 210 ALA A O 1
ATOM 1616 N N . LEU A 1 211 ? -17.491 -3.740 5.190 1.00 96.12 211 LEU A N 1
ATOM 1617 C CA . LEU A 1 211 ? -17.880 -5.096 5.569 1.00 96.12 211 LEU A CA 1
ATOM 1618 C C . LEU A 1 211 ? -18.424 -5.184 7.008 1.00 96.12 211 LEU A C 1
ATOM 1620 O O . LEU A 1 211 ? -18.750 -6.279 7.455 1.00 96.12 211 LEU A O 1
ATOM 1624 N N . GLY A 1 212 ? -18.530 -4.062 7.730 1.00 94.56 212 GLY A N 1
ATOM 1625 C CA . GLY A 1 212 ? -18.951 -4.029 9.135 1.00 94.56 212 GLY A CA 1
ATOM 1626 C C . GLY A 1 212 ? -17.853 -4.435 10.125 1.00 94.56 212 GLY A C 1
ATOM 1627 O O . GLY A 1 212 ? -18.149 -4.782 11.265 1.00 94.56 212 GLY A O 1
ATOM 1628 N N . LEU A 1 213 ? -16.587 -4.401 9.702 1.00 92.69 213 LEU A N 1
ATOM 1629 C CA . LEU A 1 213 ? -15.416 -4.822 10.472 1.00 92.69 213 LEU A CA 1
ATOM 1630 C C . LEU A 1 213 ? -14.596 -3.606 10.947 1.00 92.69 213 LEU A C 1
ATOM 1632 O O . LEU A 1 213 ? -13.382 -3.563 10.772 1.00 92.69 213 LEU A O 1
ATOM 1636 N N . ALA A 1 214 ? -15.237 -2.593 11.536 1.00 78.38 214 ALA A N 1
ATOM 1637 C CA . ALA A 1 214 ? -14.601 -1.294 11.813 1.00 78.38 214 ALA A CA 1
ATOM 1638 C C . ALA A 1 214 ? -13.364 -1.346 12.744 1.00 78.38 214 ALA A C 1
ATOM 1640 O O . ALA A 1 214 ? -12.473 -0.502 12.646 1.00 78.38 214 ALA A O 1
ATOM 1641 N N . ASP A 1 215 ? -13.273 -2.348 13.625 1.00 79.50 215 ASP A N 1
ATOM 1642 C CA . ASP A 1 215 ? -12.124 -2.539 14.527 1.00 79.50 215 ASP A CA 1
ATOM 1643 C C . ASP A 1 215 ? -10.974 -3.342 13.895 1.00 79.50 215 ASP A C 1
ATOM 1645 O O . ASP A 1 215 ? -9.915 -3.498 14.508 1.00 79.50 215 ASP A O 1
ATOM 1649 N N . PHE A 1 216 ? -11.150 -3.840 12.668 1.00 83.25 216 PHE A N 1
ATOM 1650 C CA . PHE A 1 216 ? -10.230 -4.770 12.017 1.00 83.25 216 PHE A CA 1
ATOM 1651 C C . PHE A 1 216 ? -8.782 -4.276 12.002 1.00 83.25 216 PHE A C 1
ATOM 1653 O O . PHE A 1 216 ? -7.878 -5.022 12.370 1.00 83.25 216 PHE A O 1
ATOM 1660 N N . THR A 1 217 ? -8.547 -3.013 11.636 1.00 74.69 217 THR A N 1
ATOM 1661 C CA . THR A 1 217 ? -7.189 -2.453 11.533 1.00 74.69 217 THR A CA 1
ATOM 1662 C C . THR A 1 217 ? -6.600 -2.006 12.868 1.00 74.69 217 THR A C 1
ATOM 1664 O O . THR A 1 217 ? -5.381 -1.846 12.966 1.00 74.69 217 THR A O 1
ATOM 1667 N N . ARG A 1 218 ? -7.439 -1.856 13.904 1.00 80.50 218 ARG A N 1
ATOM 1668 C CA . ARG A 1 218 ? -7.014 -1.615 15.293 1.00 80.50 218 ARG A CA 1
ATOM 1669 C C . ARG A 1 218 ? -6.613 -2.919 15.980 1.00 80.50 218 ARG A C 1
ATOM 1671 O O . ARG A 1 218 ? -5.720 -2.940 16.828 1.00 80.50 218 ARG A O 1
ATOM 1678 N N . THR A 1 219 ? -7.241 -4.030 15.601 1.00 79.75 219 THR A N 1
ATOM 1679 C CA . THR A 1 219 ? -6.886 -5.358 16.095 1.00 79.75 219 THR A CA 1
ATOM 1680 C C . THR A 1 219 ? -5.750 -5.957 15.271 1.00 79.75 219 THR A C 1
ATOM 1682 O O . THR A 1 219 ? -5.923 -6.287 14.109 1.00 79.75 219 THR A O 1
ATOM 1685 N N . ARG A 1 220 ? -4.586 -6.207 15.880 1.00 84.75 220 ARG A N 1
ATOM 1686 C CA . ARG A 1 220 ? -3.460 -6.884 15.194 1.00 84.75 220 ARG A CA 1
ATOM 1687 C C . ARG A 1 220 ? -3.670 -8.391 14.970 1.00 84.75 220 ARG A C 1
ATOM 1689 O O . ARG A 1 220 ? -2.765 -9.088 14.520 1.00 84.75 220 ARG A O 1
ATOM 1696 N N . LYS A 1 221 ? -4.826 -8.914 15.387 1.00 89.62 221 LYS A N 1
ATOM 1697 C CA . LYS A 1 221 ? -5.199 -10.337 15.372 1.00 89.62 221 LYS A CA 1
ATOM 1698 C C . LYS A 1 221 ? -6.704 -10.496 15.092 1.00 89.62 221 LYS A C 1
ATOM 1700 O O . LYS A 1 221 ? -7.426 -10.965 15.973 1.00 89.62 221 LYS A O 1
ATOM 1705 N N . PRO A 1 222 ? -7.201 -10.037 13.933 1.00 92.56 222 PRO A N 1
ATOM 1706 C CA . PRO A 1 222 ? -8.589 -10.270 13.559 1.00 92.56 222 PRO A CA 1
ATOM 1707 C C . PRO A 1 222 ? -8.838 -11.775 13.341 1.00 92.56 222 PRO A C 1
ATOM 1709 O O . PRO A 1 222 ? -7.881 -12.526 13.112 1.00 92.56 222 PRO A O 1
ATOM 1712 N N . PRO A 1 223 ? -10.099 -12.241 13.398 1.00 94.31 223 PRO A N 1
ATOM 1713 C CA . PRO A 1 223 ? -10.443 -13.606 13.013 1.00 94.31 223 PRO A CA 1
ATOM 1714 C C . PRO A 1 223 ? -9.915 -13.935 11.612 1.00 94.31 223 PRO A C 1
ATOM 1716 O O . PRO A 1 223 ? -9.953 -13.095 10.714 1.00 94.31 223 PRO A O 1
ATOM 1719 N N . PHE A 1 224 ? -9.438 -15.166 11.406 1.00 94.88 224 PHE A N 1
ATOM 1720 C CA . PHE A 1 224 ? -8.799 -15.557 10.144 1.00 94.88 224 PHE A CA 1
ATOM 1721 C C . PHE A 1 224 ? -9.710 -15.358 8.924 1.00 94.88 224 PHE A C 1
ATOM 1723 O O . PHE A 1 224 ? -9.247 -14.869 7.900 1.00 9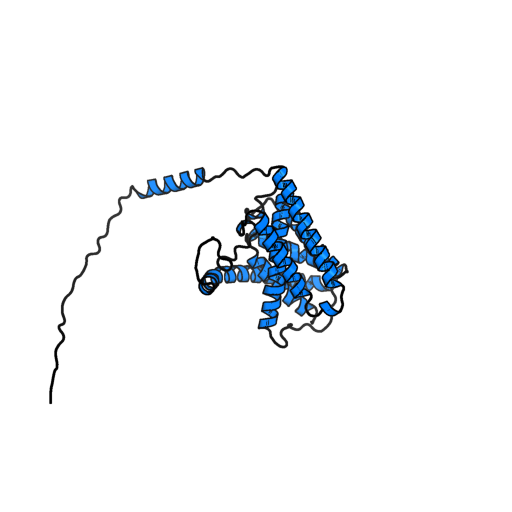4.88 224 PHE A O 1
ATOM 1730 N N . ALA A 1 225 ? -11.001 -15.686 9.038 1.00 95.94 225 ALA A N 1
ATOM 1731 C CA . ALA A 1 225 ? -11.961 -15.520 7.946 1.00 95.94 225 ALA A CA 1
ATOM 1732 C C . ALA A 1 225 ? -12.117 -14.047 7.527 1.00 95.94 225 ALA A C 1
ATOM 1734 O O . ALA A 1 225 ? -12.077 -13.733 6.337 1.00 95.94 225 ALA A O 1
ATOM 1735 N N . ASP A 1 226 ? -12.215 -13.141 8.503 1.00 95.75 226 ASP A N 1
ATOM 1736 C CA . ASP A 1 226 ? -12.284 -11.698 8.260 1.00 95.75 226 ASP A CA 1
ATOM 1737 C C . ASP A 1 226 ? -10.975 -11.186 7.652 1.00 95.75 226 ASP A C 1
ATOM 1739 O O . ASP A 1 226 ? -10.990 -10.414 6.691 1.00 95.75 226 ASP A O 1
ATOM 1743 N N . ALA A 1 227 ? -9.837 -11.673 8.165 1.00 96.06 227 ALA A N 1
ATOM 1744 C CA . ALA A 1 227 ? -8.514 -11.345 7.651 1.00 96.06 227 ALA A CA 1
ATOM 1745 C C . ALA A 1 227 ? -8.373 -11.736 6.182 1.00 96.06 227 ALA A C 1
ATOM 1747 O O . ALA A 1 227 ? -8.074 -10.890 5.344 1.00 96.06 227 ALA A O 1
ATOM 1748 N N . ALA A 1 228 ? -8.655 -12.998 5.864 1.00 97.12 228 ALA A N 1
ATOM 1749 C CA . ALA A 1 228 ? -8.590 -13.523 4.511 1.00 97.12 228 ALA A CA 1
ATOM 1750 C C . ALA A 1 228 ? -9.504 -12.736 3.564 1.00 97.12 228 ALA A C 1
ATOM 1752 O O . ALA A 1 228 ? -9.070 -12.344 2.483 1.00 97.12 228 ALA A O 1
ATOM 1753 N N . ARG A 1 229 ? -10.738 -12.432 3.985 1.00 97.56 229 ARG A N 1
ATOM 1754 C CA . ARG A 1 229 ? -11.698 -11.681 3.168 1.00 97.56 229 ARG A CA 1
ATOM 1755 C C . ARG A 1 229 ? -11.202 -10.275 2.833 1.00 97.56 229 ARG A C 1
ATOM 1757 O O . ARG A 1 229 ? -11.231 -9.890 1.665 1.00 97.56 229 ARG A O 1
ATOM 1764 N N . VAL A 1 230 ? -10.746 -9.515 3.830 1.00 97.62 230 VAL A N 1
ATOM 1765 C CA . VAL A 1 230 ? -10.240 -8.147 3.621 1.00 97.62 230 VAL A CA 1
ATOM 1766 C C . VAL A 1 230 ? -8.965 -8.160 2.777 1.00 97.62 230 VAL A C 1
ATOM 1768 O O . VAL A 1 230 ? -8.838 -7.341 1.865 1.00 97.62 230 VAL A O 1
ATOM 1771 N N . LEU A 1 231 ? -8.045 -9.096 3.040 1.00 98.00 231 LEU A N 1
ATOM 1772 C CA . LEU A 1 231 ? -6.794 -9.228 2.290 1.00 98.00 231 LEU A CA 1
ATOM 1773 C C . LEU A 1 231 ? -7.050 -9.553 0.821 1.00 98.00 231 LEU A C 1
ATOM 1775 O O . LEU A 1 231 ? -6.604 -8.806 -0.041 1.00 98.00 231 LEU A O 1
ATOM 1779 N N . VAL A 1 232 ? -7.825 -10.600 0.530 1.00 98.62 232 VAL A N 1
ATOM 1780 C CA . VAL A 1 232 ? -8.114 -11.025 -0.849 1.00 98.62 232 VAL A CA 1
ATOM 1781 C C . VAL A 1 232 ? -8.768 -9.905 -1.648 1.00 98.62 232 VAL A C 1
ATOM 1783 O O . VAL A 1 232 ? -8.342 -9.611 -2.761 1.00 98.62 232 VAL A O 1
ATOM 1786 N N . LEU A 1 233 ? -9.773 -9.242 -1.080 1.00 98.62 233 LEU A N 1
ATOM 1787 C CA . LEU A 1 233 ? -10.475 -8.163 -1.768 1.00 98.62 233 LEU A CA 1
ATOM 1788 C C . LEU A 1 233 ? -9.582 -6.929 -1.972 1.00 98.62 233 LEU A C 1
ATOM 1790 O O . LEU A 1 233 ? -9.566 -6.372 -3.066 1.00 98.62 233 LEU A O 1
ATOM 1794 N N . THR A 1 234 ? -8.798 -6.521 -0.968 1.00 98.69 234 THR A N 1
ATOM 1795 C CA . THR A 1 234 ? -7.848 -5.400 -1.119 1.00 98.69 234 THR A CA 1
ATOM 1796 C C . THR A 1 234 ? -6.792 -5.722 -2.176 1.00 98.69 234 THR A C 1
ATOM 1798 O O . THR A 1 234 ? -6.495 -4.888 -3.031 1.00 98.69 234 THR A O 1
ATOM 1801 N N . SER A 1 235 ? -6.253 -6.942 -2.166 1.00 98.75 235 SER A N 1
ATOM 1802 C CA . SER A 1 235 ? -5.253 -7.382 -3.136 1.00 98.75 235 SER A CA 1
ATOM 1803 C C . SER A 1 235 ? -5.811 -7.502 -4.548 1.00 98.75 235 SER A C 1
ATOM 1805 O O . SER A 1 235 ? -5.116 -7.146 -5.497 1.00 98.75 235 SER A O 1
ATOM 1807 N N . ALA A 1 236 ? -7.072 -7.911 -4.698 1.00 98.69 236 ALA A N 1
ATOM 1808 C CA . ALA A 1 236 ? -7.761 -7.904 -5.984 1.00 98.69 236 ALA A CA 1
ATOM 1809 C C . ALA A 1 236 ? -7.932 -6.477 -6.528 1.00 98.69 236 ALA A C 1
ATOM 1811 O O . ALA A 1 236 ? -7.648 -6.235 -7.698 1.00 98.69 236 ALA A O 1
ATOM 1812 N N . LEU A 1 237 ? -8.325 -5.516 -5.682 1.00 98.69 237 LEU A N 1
ATOM 1813 C CA . LEU A 1 237 ? -8.427 -4.104 -6.075 1.00 98.69 237 LEU A CA 1
ATOM 1814 C C . LEU A 1 237 ? -7.060 -3.515 -6.461 1.00 98.69 237 LEU A C 1
ATOM 1816 O O . LEU A 1 237 ? -6.971 -2.752 -7.422 1.00 98.69 237 LEU A O 1
ATOM 1820 N N . PHE A 1 238 ? -5.993 -3.888 -5.753 1.00 98.56 238 PHE A N 1
ATOM 1821 C CA . PHE A 1 238 ? -4.622 -3.487 -6.082 1.00 98.56 238 PHE A CA 1
ATOM 1822 C C . PHE A 1 238 ? -4.171 -4.016 -7.451 1.00 98.56 238 PHE A C 1
ATOM 1824 O O . PHE A 1 238 ? -3.708 -3.249 -8.299 1.00 98.56 238 PHE A O 1
ATOM 1831 N N . ALA A 1 239 ? -4.366 -5.315 -7.689 1.00 98.12 239 ALA A N 1
ATOM 1832 C CA . ALA A 1 239 ? -4.036 -5.963 -8.955 1.00 98.12 239 ALA A CA 1
ATOM 1833 C C . ALA A 1 239 ? -4.866 -5.411 -10.123 1.00 98.12 239 ALA A C 1
ATOM 1835 O O . ALA A 1 239 ? -4.333 -5.174 -11.204 1.00 98.12 239 ALA A O 1
ATOM 1836 N N . LEU A 1 240 ? -6.155 -5.133 -9.904 1.00 98.06 240 LEU A N 1
ATOM 1837 C CA . LEU A 1 240 ? -7.015 -4.517 -10.913 1.00 98.06 240 LEU A CA 1
ATOM 1838 C C . LEU A 1 240 ? -6.498 -3.134 -11.330 1.00 98.06 240 LEU A C 1
ATOM 1840 O O . LEU A 1 240 ? -6.468 -2.837 -12.521 1.00 98.06 240 LEU A O 1
ATOM 1844 N N . THR A 1 241 ? -6.030 -2.312 -10.387 1.00 97.88 241 THR A N 1
ATOM 1845 C CA . THR A 1 241 ? -5.428 -1.012 -10.718 1.00 97.88 241 THR A CA 1
ATOM 1846 C C . THR A 1 241 ? -4.175 -1.162 -11.582 1.00 97.88 241 THR A C 1
ATOM 1848 O O . THR A 1 241 ? -3.998 -0.386 -12.519 1.00 97.88 241 THR A O 1
ATOM 1851 N N . HIS A 1 242 ? -3.359 -2.193 -11.353 1.00 96.44 242 HIS A N 1
ATOM 1852 C CA . HIS A 1 242 ? -2.194 -2.484 -12.196 1.00 96.44 242 HIS A CA 1
ATOM 1853 C C . HIS A 1 242 ? -2.589 -2.916 -13.612 1.00 96.44 242 HIS A C 1
ATOM 1855 O O . HIS A 1 242 ? -2.011 -2.434 -14.581 1.00 96.44 242 HIS A O 1
ATOM 1861 N N . VAL A 1 243 ? -3.618 -3.756 -13.747 1.00 96.62 243 VAL A N 1
ATOM 1862 C CA . VAL A 1 243 ? -4.161 -4.152 -15.059 1.00 96.62 243 VAL A CA 1
ATOM 1863 C C . VAL A 1 243 ? -4.775 -2.956 -15.801 1.00 96.62 243 VAL A C 1
ATOM 1865 O O . VAL A 1 243 ? -4.690 -2.867 -17.024 1.00 96.62 243 VAL A O 1
ATOM 1868 N N . ILE A 1 244 ? -5.388 -2.012 -15.083 1.00 95.56 244 ILE A N 1
ATOM 1869 C CA . ILE A 1 244 ? -5.928 -0.777 -15.669 1.00 95.56 244 ILE A CA 1
ATOM 1870 C C . ILE A 1 244 ? -4.799 0.138 -16.158 1.00 95.56 244 ILE A C 1
ATOM 1872 O O . ILE A 1 244 ? -4.908 0.697 -17.256 1.00 95.56 244 ILE A O 1
ATOM 1876 N N . ALA A 1 245 ? -3.739 0.285 -15.356 1.00 94.25 245 ALA A N 1
ATOM 1877 C CA . ALA A 1 245 ? -2.566 1.083 -15.694 1.00 94.25 245 ALA A CA 1
ATOM 1878 C C . ALA A 1 245 ? -1.834 0.513 -16.915 1.00 94.25 245 ALA A C 1
ATOM 1880 O O . ALA A 1 245 ? -1.479 1.265 -17.822 1.00 94.25 245 ALA A O 1
ATOM 1881 N N . GLU A 1 246 ? -1.659 -0.806 -16.961 1.00 92.25 246 GLU A N 1
ATOM 1882 C CA . GLU A 1 246 ? -1.019 -1.519 -18.059 1.00 92.25 246 GLU A CA 1
ATOM 1883 C C . GLU A 1 246 ? -1.745 -2.853 -18.324 1.00 92.25 246 GLU A C 1
ATOM 1885 O O . GLU A 1 246 ? -1.638 -3.791 -17.533 1.00 92.25 246 GLU A O 1
ATOM 1890 N N . PRO A 1 247 ? -2.510 -2.972 -19.425 1.00 91.62 247 PRO A N 1
ATOM 1891 C CA . PRO A 1 247 ? -3.288 -4.179 -19.692 1.00 91.62 247 PRO A CA 1
ATOM 1892 C C . PRO A 1 247 ? -2.418 -5.426 -19.895 1.00 91.62 247 PRO A C 1
ATOM 1894 O O . PRO A 1 247 ? -1.622 -5.494 -20.828 1.00 91.62 247 PRO A O 1
ATOM 1897 N N . GLY A 1 248 ? -2.622 -6.446 -19.059 1.00 89.25 248 GLY A N 1
ATOM 1898 C CA . GLY A 1 248 ? -1.992 -7.759 -19.207 1.00 89.25 248 GLY A CA 1
ATOM 1899 C C . GLY A 1 248 ? -2.199 -8.651 -17.984 1.00 89.25 248 GLY A C 1
ATOM 1900 O O . GLY A 1 248 ? -2.202 -8.171 -16.854 1.00 89.25 248 GLY A O 1
ATOM 1901 N N . ILE A 1 249 ? -2.348 -9.964 -18.188 1.00 87.19 249 ILE A N 1
ATOM 1902 C CA . ILE A 1 249 ? -2.577 -10.922 -17.086 1.00 87.19 249 ILE A CA 1
ATOM 1903 C C . ILE A 1 249 ? -1.371 -10.979 -16.138 1.00 87.19 249 ILE A C 1
ATOM 1905 O O . ILE A 1 249 ? -1.554 -11.075 -14.927 1.00 87.19 249 ILE A O 1
ATOM 1909 N N . GLY A 1 250 ? -0.148 -10.825 -16.661 1.00 89.38 250 GLY A N 1
ATOM 1910 C CA . GLY A 1 250 ? 1.066 -10.744 -15.839 1.00 89.38 250 GLY A CA 1
ATOM 1911 C C . GLY A 1 250 ? 1.020 -9.598 -14.823 1.00 89.38 250 GLY A C 1
ATOM 1912 O O . GLY A 1 250 ? 1.468 -9.759 -13.693 1.00 89.38 250 GLY A O 1
ATOM 1913 N N . ARG A 1 251 ? 0.361 -8.477 -15.155 1.00 92.44 251 ARG A N 1
ATOM 1914 C CA . ARG A 1 251 ? 0.184 -7.348 -14.226 1.00 92.44 251 ARG A CA 1
ATOM 1915 C C . ARG A 1 251 ? -0.738 -7.675 -13.059 1.00 92.44 251 ARG A C 1
ATOM 1917 O O . ARG A 1 251 ? -0.625 -7.046 -12.015 1.00 92.44 251 ARG A O 1
ATOM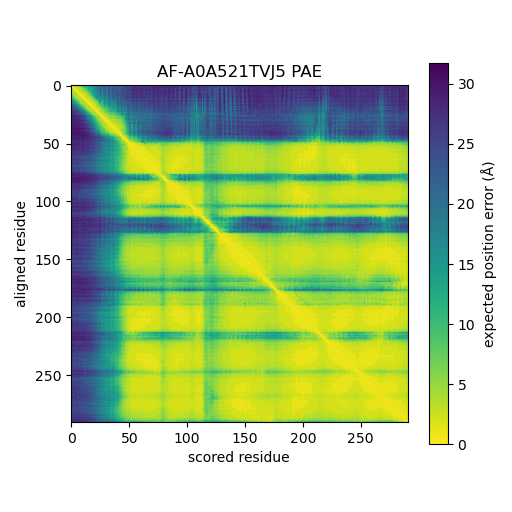 1924 N N . ALA A 1 252 ? -1.593 -8.689 -13.184 1.00 95.25 252 ALA A N 1
ATOM 1925 C CA . ALA A 1 252 ? -2.413 -9.166 -12.077 1.00 95.25 252 ALA A CA 1
ATOM 1926 C C . ALA A 1 252 ? -1.608 -9.988 -11.049 1.00 95.25 252 ALA A C 1
ATOM 1928 O O . ALA A 1 252 ? -2.082 -10.180 -9.930 1.00 95.25 252 ALA A O 1
ATOM 1929 N N . ALA A 1 253 ? -0.387 -10.439 -11.376 1.00 93.88 253 ALA A N 1
ATOM 1930 C CA . ALA A 1 253 ? 0.448 -11.238 -10.474 1.00 93.88 253 ALA A CA 1
ATOM 1931 C C . ALA A 1 253 ? 0.835 -10.487 -9.190 1.00 93.88 253 ALA A C 1
ATOM 1933 O O . ALA A 1 253 ? 1.038 -11.116 -8.150 1.00 93.88 253 ALA A O 1
ATOM 1934 N N . VAL A 1 254 ? 0.822 -9.148 -9.216 1.00 95.38 254 VAL A N 1
ATOM 1935 C CA . VAL A 1 254 ? 1.014 -8.296 -8.029 1.00 95.38 254 VAL A CA 1
ATOM 1936 C C . VAL A 1 254 ? -0.037 -8.541 -6.933 1.00 95.38 254 VAL A C 1
ATOM 1938 O O . VAL A 1 254 ? 0.144 -8.121 -5.790 1.00 95.38 254 VAL A O 1
ATOM 1941 N N . PHE A 1 255 ? -1.119 -9.266 -7.242 1.00 97.50 255 PHE A N 1
ATOM 1942 C CA . PHE A 1 255 ? -2.063 -9.809 -6.266 1.00 97.50 255 PHE A CA 1
ATOM 1943 C C . PHE A 1 255 ? -1.362 -10.578 -5.135 1.00 97.50 255 PHE A C 1
ATOM 1945 O O . PHE A 1 255 ? -1.677 -10.371 -3.965 1.00 97.50 255 PHE A O 1
ATOM 1952 N N . PHE A 1 256 ? -0.388 -11.434 -5.456 1.00 96.06 256 PHE A N 1
ATOM 1953 C CA . PHE A 1 256 ? 0.275 -12.293 -4.470 1.00 96.06 256 PHE A CA 1
ATOM 1954 C C . PHE A 1 256 ? 1.166 -11.527 -3.479 1.00 96.06 256 PHE A C 1
ATOM 1956 O O . PHE A 1 256 ? 0.936 -11.662 -2.274 1.00 96.06 256 PHE A O 1
ATOM 1963 N N . PRO A 1 257 ? 2.134 -10.689 -3.907 1.00 96.94 257 PRO A N 1
ATOM 1964 C CA . PRO A 1 257 ? 2.886 -9.862 -2.964 1.00 96.94 257 PRO A CA 1
ATOM 1965 C C . PRO A 1 257 ? 1.965 -8.892 -2.210 1.00 96.94 257 PRO A C 1
ATOM 1967 O O . PRO A 1 257 ? 2.156 -8.658 -1.019 1.00 96.94 257 PRO A O 1
ATOM 1970 N N . SER A 1 258 ? 0.883 -8.420 -2.839 1.00 98.25 258 SER A N 1
ATOM 1971 C CA . SER A 1 258 ? -0.115 -7.583 -2.171 1.00 98.25 258 SER A CA 1
ATOM 1972 C C . SER A 1 258 ? -0.779 -8.256 -0.964 1.00 98.25 258 SER A C 1
ATOM 1974 O O . SER A 1 258 ? -1.007 -7.579 0.045 1.00 98.25 258 SER A O 1
ATOM 1976 N N . LEU A 1 259 ? -1.054 -9.567 -1.026 1.00 98.50 259 LEU A N 1
ATOM 1977 C CA . LEU A 1 259 ? -1.581 -10.322 0.120 1.00 98.50 259 LEU A CA 1
ATOM 1978 C C . LEU A 1 259 ? -0.605 -10.274 1.298 1.00 98.50 259 LEU A C 1
ATOM 1980 O O . LEU A 1 259 ? -1.012 -10.040 2.438 1.00 98.50 259 LEU A O 1
ATOM 1984 N N . LEU A 1 260 ? 0.688 -10.459 1.016 1.00 98.38 260 LEU A N 1
ATOM 1985 C CA . LEU A 1 260 ? 1.747 -10.404 2.019 1.00 98.38 260 LEU A CA 1
ATOM 1986 C C . LEU A 1 260 ? 1.846 -9.010 2.647 1.00 98.38 260 LEU A C 1
ATOM 1988 O O . LEU A 1 260 ? 1.902 -8.899 3.871 1.00 98.38 260 LEU A O 1
ATOM 1992 N N . PHE A 1 261 ? 1.807 -7.947 1.840 1.00 98.31 261 PHE A N 1
ATOM 1993 C CA . PHE A 1 261 ? 1.876 -6.566 2.333 1.00 98.31 261 PHE A CA 1
ATOM 1994 C C . PHE A 1 261 ? 0.690 -6.243 3.249 1.00 98.31 261 PHE A C 1
ATOM 1996 O O . PHE A 1 261 ? 0.870 -5.723 4.354 1.00 98.31 261 PHE A O 1
ATOM 2003 N N . GLY A 1 262 ? -0.520 -6.646 2.849 1.00 97.50 262 GLY A N 1
ATOM 2004 C CA . GLY A 1 262 ? -1.712 -6.505 3.681 1.00 97.50 262 GLY A CA 1
ATOM 2005 C C . GLY A 1 262 ? -1.626 -7.312 4.984 1.00 97.50 262 GLY A C 1
ATOM 2006 O O . GLY A 1 262 ? -2.042 -6.826 6.040 1.00 97.50 262 GLY A O 1
ATOM 2007 N N . ALA A 1 263 ? -1.067 -8.526 4.947 1.00 97.62 263 ALA A N 1
ATOM 2008 C CA . ALA A 1 263 ? -0.884 -9.359 6.135 1.00 97.62 263 ALA A CA 1
ATOM 2009 C C . ALA A 1 263 ? 0.132 -8.741 7.110 1.00 97.62 263 ALA A C 1
ATOM 2011 O O . ALA A 1 263 ? -0.122 -8.676 8.316 1.00 97.62 263 ALA A O 1
ATOM 2012 N N . VAL A 1 264 ? 1.244 -8.207 6.592 1.00 96.69 264 VAL A N 1
ATOM 2013 C CA . VAL A 1 264 ? 2.229 -7.446 7.376 1.00 96.69 264 VAL A CA 1
ATOM 2014 C C . VAL A 1 264 ? 1.578 -6.206 7.994 1.00 96.69 264 VAL A C 1
ATOM 2016 O O . VAL A 1 264 ? 1.774 -5.949 9.183 1.00 96.69 264 VAL A O 1
ATOM 2019 N N . ARG A 1 265 ? 0.726 -5.489 7.252 1.00 95.38 265 ARG A N 1
ATOM 2020 C CA . ARG A 1 265 ? -0.048 -4.352 7.774 1.00 95.38 265 ARG A CA 1
ATOM 2021 C C . ARG A 1 265 ? -0.959 -4.741 8.944 1.00 95.38 265 ARG A C 1
ATOM 2023 O O . ARG A 1 265 ? -1.044 -3.983 9.915 1.00 95.38 265 ARG A O 1
ATOM 2030 N N . ILE A 1 266 ? -1.626 -5.895 8.888 1.00 95.25 266 ILE A N 1
ATOM 2031 C CA . ILE A 1 266 ? -2.449 -6.400 10.004 1.00 95.25 266 ILE A CA 1
ATOM 2032 C C . ILE A 1 266 ? -1.561 -6.732 11.205 1.00 95.25 266 ILE A C 1
ATOM 2034 O O . ILE A 1 266 ? -1.829 -6.287 12.320 1.00 95.25 266 ILE A O 1
ATOM 2038 N N . TRP A 1 267 ? -0.475 -7.473 10.979 1.00 94.50 267 TRP A N 1
ATOM 2039 C CA . TRP A 1 267 ? 0.431 -7.912 12.039 1.00 94.50 267 TRP A CA 1
ATOM 2040 C C . TRP A 1 267 ? 1.094 -6.739 12.775 1.00 94.50 267 TRP A C 1
ATOM 2042 O O . TRP A 1 267 ? 1.187 -6.736 14.008 1.00 94.50 267 TRP A O 1
ATOM 2052 N N . ARG A 1 268 ? 1.549 -5.728 12.028 1.00 93.38 268 ARG A N 1
ATOM 2053 C CA . ARG A 1 268 ? 2.282 -4.575 12.566 1.00 93.38 268 ARG A CA 1
ATOM 2054 C C . ARG A 1 268 ? 1.367 -3.465 13.065 1.00 93.38 268 ARG A C 1
ATOM 2056 O O . ARG A 1 268 ? 1.710 -2.790 14.034 1.00 93.38 268 ARG A O 1
ATOM 2063 N N . GLY A 1 269 ? 0.195 -3.302 12.455 1.00 91.44 269 GLY A N 1
ATOM 2064 C CA . GLY A 1 269 ? -0.737 -2.215 12.755 1.00 91.44 269 GLY A CA 1
ATOM 2065 C C . GLY A 1 269 ? -0.409 -0.888 12.055 1.00 91.44 269 GLY A C 1
ATOM 2066 O O . GLY A 1 269 ? -1.191 0.048 12.160 1.00 91.44 269 GLY A O 1
ATOM 2067 N N . GLY A 1 270 ? 0.698 -0.808 11.312 1.00 92.06 270 GLY A N 1
ATOM 2068 C CA . GLY A 1 270 ? 1.089 0.350 10.503 1.00 92.06 270 GLY A CA 1
ATOM 2069 C C . GLY A 1 270 ? 1.581 -0.075 9.122 1.00 92.06 270 GLY A C 1
ATOM 2070 O O . GLY A 1 270 ? 1.819 -1.262 8.890 1.00 92.06 270 GLY A O 1
ATOM 2071 N N . ILE A 1 271 ? 1.727 0.883 8.203 1.00 95.12 271 ILE A N 1
ATOM 2072 C CA . ILE A 1 271 ? 2.170 0.600 6.825 1.00 95.12 271 ILE A CA 1
ATOM 2073 C C . ILE A 1 271 ? 3.697 0.538 6.669 1.00 95.12 271 ILE A C 1
ATOM 2075 O O . ILE A 1 271 ? 4.166 0.065 5.646 1.00 95.12 271 ILE A O 1
ATOM 2079 N N . GLY A 1 272 ? 4.490 0.968 7.660 1.00 94.31 272 GLY A N 1
ATOM 2080 C CA . GLY A 1 272 ? 5.947 1.128 7.508 1.00 94.31 272 GLY A CA 1
ATOM 2081 C C . GLY A 1 272 ? 6.683 -0.133 7.037 1.00 94.31 272 GLY A C 1
ATOM 2082 O O . GLY A 1 272 ? 7.459 -0.074 6.087 1.00 94.31 272 GLY A O 1
ATOM 2083 N N . ALA A 1 273 ? 6.397 -1.292 7.640 1.00 95.75 273 ALA A N 1
ATOM 2084 C CA . ALA A 1 273 ? 7.004 -2.552 7.205 1.00 95.75 273 ALA A CA 1
ATOM 2085 C C . ALA A 1 273 ? 6.497 -2.997 5.826 1.00 95.75 273 ALA A C 1
ATOM 2087 O O . ALA A 1 273 ? 7.259 -3.587 5.068 1.00 95.75 273 ALA A O 1
ATOM 2088 N N . ALA A 1 274 ? 5.239 -2.699 5.483 1.00 96.75 274 ALA A N 1
ATOM 2089 C CA . ALA A 1 274 ? 4.695 -2.984 4.158 1.00 96.75 274 ALA A CA 1
ATOM 2090 C C . ALA A 1 274 ? 5.364 -2.109 3.084 1.00 96.75 274 ALA A C 1
ATOM 2092 O O . ALA A 1 274 ? 5.756 -2.637 2.053 1.00 96.75 274 ALA A O 1
ATOM 2093 N N . VAL A 1 275 ? 5.602 -0.820 3.364 1.00 96.94 275 VAL A N 1
ATOM 2094 C CA . VAL A 1 275 ? 6.341 0.107 2.482 1.00 96.94 275 VAL A CA 1
ATOM 2095 C C . VAL A 1 275 ? 7.755 -0.399 2.227 1.00 96.94 275 VAL A C 1
ATOM 2097 O O . VAL A 1 275 ? 8.170 -0.527 1.079 1.00 96.94 275 VAL A O 1
ATOM 2100 N N . ALA A 1 276 ? 8.494 -0.721 3.293 1.00 96.06 276 ALA A N 1
ATOM 2101 C CA . ALA A 1 276 ? 9.854 -1.231 3.161 1.00 96.06 276 ALA A CA 1
ATOM 2102 C C . ALA A 1 276 ? 9.884 -2.559 2.387 1.00 96.06 276 ALA A C 1
ATOM 2104 O O . ALA A 1 276 ? 10.716 -2.737 1.502 1.00 96.06 276 ALA A O 1
ATOM 2105 N N . LEU A 1 277 ? 8.957 -3.474 2.684 1.00 97.56 277 LEU A N 1
ATOM 2106 C CA . LEU A 1 277 ? 8.867 -4.761 2.002 1.00 97.56 277 LEU A CA 1
ATOM 2107 C C . LEU A 1 277 ? 8.514 -4.600 0.519 1.00 97.56 277 LEU A C 1
ATOM 2109 O O . LEU A 1 277 ? 9.125 -5.257 -0.317 1.00 97.56 277 LEU A O 1
ATOM 2113 N N . HIS A 1 278 ? 7.588 -3.704 0.188 1.00 97.94 278 HIS A N 1
ATOM 2114 C CA . HIS A 1 278 ? 7.223 -3.380 -1.187 1.00 97.94 278 HIS A CA 1
ATOM 2115 C C . HIS A 1 278 ? 8.436 -2.842 -1.957 1.00 97.94 278 HIS A C 1
ATOM 2117 O O . HIS A 1 278 ? 8.789 -3.397 -2.994 1.00 97.94 278 HIS A O 1
ATOM 2123 N N . ALA A 1 279 ? 9.158 -1.856 -1.415 1.00 96.25 279 ALA A N 1
ATOM 2124 C CA . ALA A 1 279 ? 10.367 -1.337 -2.059 1.00 96.25 279 ALA A CA 1
ATOM 2125 C C . ALA A 1 279 ? 11.437 -2.427 -2.278 1.00 96.25 279 ALA A C 1
ATOM 2127 O O . ALA A 1 279 ? 12.052 -2.485 -3.342 1.00 96.25 279 ALA A O 1
ATOM 2128 N N . ILE A 1 280 ? 11.627 -3.329 -1.305 1.00 96.06 280 ILE A N 1
ATOM 2129 C CA . ILE A 1 280 ? 12.526 -4.487 -1.448 1.00 96.06 280 ILE A CA 1
ATOM 2130 C C . ILE A 1 280 ? 12.077 -5.388 -2.608 1.00 96.06 280 ILE A C 1
ATOM 2132 O O . ILE A 1 280 ? 12.912 -5.797 -3.414 1.00 96.06 280 ILE A O 1
ATOM 2136 N N . PHE A 1 281 ? 10.778 -5.687 -2.712 1.00 96.25 281 PHE A N 1
ATOM 2137 C CA . PHE A 1 281 ? 10.224 -6.491 -3.804 1.00 96.25 281 PHE A CA 1
ATOM 2138 C C . PHE A 1 281 ? 10.428 -5.826 -5.169 1.00 96.25 281 PHE A C 1
ATOM 2140 O O . PHE A 1 281 ? 10.866 -6.514 -6.084 1.00 96.25 281 PHE A O 1
ATOM 2147 N N . ASN A 1 282 ? 10.209 -4.514 -5.298 1.00 94.31 282 ASN A N 1
ATOM 2148 C CA . ASN A 1 282 ? 10.419 -3.796 -6.561 1.00 94.31 282 ASN A CA 1
ATOM 2149 C C . ASN A 1 282 ? 11.878 -3.853 -7.023 1.00 94.31 282 ASN A C 1
ATOM 2151 O O . ASN A 1 282 ? 12.164 -4.146 -8.184 1.00 94.31 282 ASN A O 1
ATOM 2155 N N . VAL A 1 283 ? 12.820 -3.599 -6.108 1.00 93.38 283 VAL A N 1
ATOM 2156 C CA . VAL A 1 283 ? 14.255 -3.687 -6.417 1.00 93.38 283 VAL A CA 1
ATOM 2157 C C . VAL A 1 283 ? 14.635 -5.120 -6.798 1.00 93.38 283 VAL A C 1
ATOM 2159 O O . VAL A 1 283 ? 15.386 -5.327 -7.752 1.00 93.38 283 VAL A O 1
ATOM 2162 N N . PHE A 1 284 ? 14.104 -6.115 -6.083 1.00 94.50 284 PHE A N 1
ATOM 2163 C CA . PHE A 1 284 ? 14.375 -7.520 -6.372 1.00 94.50 284 PHE A CA 1
ATOM 2164 C C . PHE A 1 284 ? 13.770 -7.982 -7.701 1.00 94.50 284 PHE A C 1
ATOM 2166 O O . PHE A 1 284 ? 14.403 -8.740 -8.430 1.00 94.50 284 PHE A O 1
ATOM 2173 N N . GLU A 1 285 ? 12.573 -7.515 -8.049 1.00 92.06 285 GLU A N 1
ATOM 2174 C CA . GLU A 1 285 ? 11.934 -7.822 -9.326 1.00 92.06 285 GLU A CA 1
ATOM 2175 C C . GLU A 1 285 ? 12.747 -7.268 -10.497 1.00 92.06 285 GLU A C 1
ATOM 2177 O O . GLU A 1 285 ? 13.046 -8.022 -11.420 1.00 92.06 285 GLU A O 1
ATOM 2182 N N . ARG A 1 286 ? 13.234 -6.022 -10.414 1.00 91.25 286 ARG A N 1
ATOM 2183 C CA . ARG A 1 286 ? 14.157 -5.469 -11.425 1.00 91.25 286 ARG A CA 1
ATOM 2184 C C . ARG A 1 286 ? 15.426 -6.299 -11.574 1.00 91.25 286 ARG A C 1
ATOM 2186 O O . ARG A 1 286 ? 15.854 -6.582 -12.693 1.00 91.25 286 ARG A O 1
ATOM 2193 N N . TYR A 1 287 ? 15.985 -6.751 -10.450 1.00 93.00 287 TYR A N 1
ATOM 2194 C CA . TYR A 1 287 ? 17.125 -7.662 -10.459 1.00 93.00 287 TYR A CA 1
ATOM 2195 C C . TYR A 1 287 ? 16.815 -8.974 -11.198 1.00 93.00 287 TYR A C 1
ATOM 2197 O O . TYR A 1 287 ? 17.641 -9.435 -11.988 1.00 93.00 287 TYR A O 1
ATOM 2205 N N . LEU A 1 288 ? 15.642 -9.577 -10.970 1.00 92.81 288 LEU A N 1
ATOM 2206 C CA . LEU A 1 288 ? 15.230 -10.810 -11.652 1.00 92.81 288 LEU A CA 1
ATOM 2207 C C . LEU A 1 288 ? 14.978 -10.605 -13.148 1.00 92.81 288 LEU A C 1
ATOM 2209 O O . LEU A 1 288 ? 15.322 -11.481 -13.942 1.00 92.81 288 LEU A O 1
ATOM 2213 N N . GLU A 1 289 ? 14.409 -9.463 -13.522 1.00 91.56 289 GLU A N 1
ATOM 2214 C CA . GLU A 1 289 ? 14.131 -9.094 -14.911 1.00 91.56 289 GLU A CA 1
ATOM 2215 C C . GLU A 1 289 ? 15.397 -8.767 -15.706 1.00 91.56 289 GLU A C 1
ATOM 2217 O O . GLU A 1 289 ? 15.401 -8.918 -16.930 1.00 91.56 289 GLU A O 1
ATOM 2222 N N . GLY A 1 290 ? 16.452 -8.319 -15.020 1.00 87.50 290 GLY A N 1
ATOM 2223 C CA . GLY A 1 290 ? 17.644 -7.770 -15.656 1.00 87.50 290 GLY A CA 1
ATOM 2224 C C . GLY A 1 290 ? 17.369 -6.401 -16.277 1.00 87.50 290 GLY A C 1
ATOM 2225 O O . GLY A 1 290 ? 17.734 -6.185 -17.433 1.00 87.50 290 GLY A O 1
ATOM 2226 N N . ARG A 1 291 ? 16.683 -5.522 -15.532 1.00 81.62 291 ARG A N 1
ATOM 2227 C CA . ARG A 1 291 ? 16.422 -4.115 -15.881 1.00 81.62 291 ARG A CA 1
ATOM 2228 C C . ARG A 1 291 ? 17.272 -3.145 -15.068 1.00 81.62 291 ARG A C 1
ATOM 2230 O O . ARG A 1 291 ? 17.523 -3.437 -13.877 1.00 81.62 291 ARG A O 1
#

Nearest PDB structures (foldseek):
  7mq9-assembly1_LO  TM=2.021E-01  e=8.840E+00  Homo sapiens

Radius of gyration: 26.53 Å; Cα contacts (8 Å, |Δi|>4): 292; chains: 1; bounding box: 80×69×79 Å

Sequence (291 aa):
MGDDLQDAPRHHGRRGRARHRAGRPGERGAARSGLRRRRAALSVARPVSTPDTIQRARRHLLVAYGLVNVLVFALSRPAAVRRDLHGLIGVVFLVAALRGVSRDDDDTERYGIRLEGLIPGHQGDPRSLPRALIEAIPSAVRELGVAALVAAVVLPVYSLAWPLINQPIGPRHLPFSHDPVATLLGEVVAVALTEELFFRGYVQTRLADALGLADFTRTRKPPFADAARVLVLTSALFALTHVIAEPGIGRAAVFFPSLLFGAVRIWRGGIGAAVALHAIFNVFERYLEGR